Protein AF-H2ZVK7-F1 (afdb_monomer_lite)

pLDDT: mean 78.85, std 17.33, range [21.2, 96.94]

Organism: Latimeria chalumnae (NCBI:txid7897)

Secondary structure (DSSP, 8-state):
--HHHHHHHHHHHHHHHHSEEEE-SSSEEEEPP-EEE--TT-SSEEEEES---S---EEEEEEEE-TT--HHHHHHHHHHHHTT--TT-SEEEESS-GGG-S--STT---EEEEE---TT-SSSSEEEEEEEPPTTGGGS-HHHHHHHHHHHHHHHHHHHTT-S---EEEEEEETT-----HHHHHHHHHHHTTT----GGGEEEEEE-GGGG-SS--------

Foldseek 3Di:
DPPLQVQLVVVVVVQQVQWDFDADDQQTETEGDWDWDPPPPALATETEHDDPPDDFAEAEEEEAEEDPFPVQVVVQVVVCLQSVPDPNDSYGYRPDDPVRPFDPPPRHQKYKYWYQDDGNTPDRGIYIYIYGDYLVVLPDDVVVNVVSLVSSLVSLVVVCPVPPDHQAYEYTDEPVDPDPDPSVVVSVCVSCVVPDPDDPNRYHYHYHNPVVVDPDDDDDPPDD

Sequence (224 aa):
LTPIKRDARVLATRLIEQSSLLEKGEPSVYKLSTTEDNDKNRCCQRFIFGNNEEKHLNKVIVIFGATGSDTITVLNSMINYVLGVEWEDNYRFKLVTEEKSCSQDTNKSLTVYEINYQAGLKILYNLTIICIPEIGEFSTKVCAVGELKLKVQRDFLHTLQSIEKIDAFCIVVSAFYDHFTKTQGDFIHSIISKVEKPTADNMVLLVTSADALNKKRMHLICRT

Structure (mmCIF, N/CA/C/O backbone):
data_AF-H2ZVK7-F1
#
_entry.id   AF-H2ZVK7-F1
#
loop_
_atom_site.group_PDB
_atom_site.id
_atom_site.type_symbol
_atom_site.label_atom_id
_atom_site.label_alt_id
_atom_site.label_comp_id
_atom_site.label_asym_id
_atom_site.label_entity_id
_atom_site.label_seq_id
_atom_site.pdbx_PDB_ins_code
_atom_site.Cartn_x
_atom_site.Cartn_y
_atom_site.Cartn_z
_atom_site.occupancy
_atom_site.B_iso_or_equiv
_atom_site.auth_seq_id
_atom_site.auth_comp_id
_atom_site.auth_asym_id
_atom_site.auth_atom_id
_atom_site.pdbx_PDB_model_num
ATOM 1 N N . LEU A 1 1 ? -27.964 -4.402 9.478 1.00 56.50 1 LEU A N 1
ATOM 2 C CA . LEU A 1 1 ? -26.573 -4.353 8.968 1.00 56.50 1 LEU A CA 1
ATOM 3 C C . LEU A 1 1 ? -26.053 -5.777 8.924 1.00 56.50 1 LEU A C 1
ATOM 5 O O . LEU A 1 1 ? -26.286 -6.501 9.884 1.00 56.50 1 LEU A O 1
ATOM 9 N N . THR A 1 2 ? -25.424 -6.195 7.826 1.00 70.12 2 THR A N 1
ATOM 10 C CA . THR A 1 2 ? -24.746 -7.499 7.785 1.00 70.12 2 THR A CA 1
ATOM 11 C C . THR A 1 2 ? -23.610 -7.518 8.821 1.00 70.12 2 THR A C 1
ATOM 13 O O . THR A 1 2 ? -23.069 -6.447 9.116 1.00 70.12 2 THR A O 1
ATOM 16 N N . PRO A 1 3 ? -23.234 -8.685 9.378 1.00 67.62 3 PRO A N 1
ATOM 17 C CA . PRO A 1 3 ? -22.139 -8.785 10.350 1.00 67.62 3 PRO A CA 1
ATOM 18 C C . PRO A 1 3 ? -20.847 -8.115 9.857 1.00 67.62 3 PRO A C 1
ATOM 20 O O . PRO A 1 3 ? -20.291 -7.270 10.545 1.00 67.62 3 PRO A O 1
ATOM 23 N N . ILE A 1 4 ? -20.488 -8.342 8.589 1.00 68.94 4 ILE A N 1
ATOM 24 C CA . ILE A 1 4 ? -19.310 -7.745 7.938 1.00 68.94 4 ILE A CA 1
ATOM 25 C C . ILE A 1 4 ? -19.356 -6.206 7.948 1.00 68.94 4 ILE A C 1
ATOM 27 O O . ILE A 1 4 ? -18.374 -5.554 8.292 1.00 68.94 4 ILE A O 1
ATOM 31 N N . LYS A 1 5 ? -20.510 -5.598 7.626 1.00 70.88 5 LYS A N 1
ATOM 32 C CA . LYS A 1 5 ? -20.660 -4.130 7.666 1.00 70.88 5 LYS A CA 1
ATOM 33 C C . LYS A 1 5 ? -20.622 -3.571 9.089 1.00 70.88 5 LYS A C 1
ATOM 35 O O . LYS A 1 5 ? -20.281 -2.406 9.276 1.00 70.88 5 LYS A O 1
ATOM 40 N N . ARG A 1 6 ? -21.013 -4.362 10.093 1.00 79.62 6 ARG A N 1
ATOM 41 C CA . ARG A 1 6 ? -20.920 -3.959 11.500 1.00 79.62 6 ARG A CA 1
ATOM 42 C C . ARG A 1 6 ? -19.460 -3.913 11.943 1.00 79.62 6 ARG A C 1
ATOM 44 O O . ARG A 1 6 ? -19.056 -2.913 12.527 1.00 79.62 6 ARG A O 1
ATOM 51 N N . ASP A 1 7 ? -18.689 -4.941 11.614 1.00 84.12 7 ASP A N 1
ATOM 52 C CA . ASP A 1 7 ? -17.286 -5.047 12.021 1.00 84.12 7 ASP A CA 1
ATOM 53 C C . ASP A 1 7 ? -16.419 -3.976 11.347 1.00 84.12 7 ASP A C 1
ATOM 55 O O . ASP A 1 7 ? -15.606 -3.341 12.017 1.00 84.12 7 ASP A O 1
ATOM 59 N N . ALA A 1 8 ? -16.665 -3.679 10.065 1.00 84.69 8 ALA A N 1
ATOM 60 C CA . ALA A 1 8 ? -15.993 -2.587 9.354 1.00 84.69 8 ALA A CA 1
ATOM 61 C C . ALA A 1 8 ? -16.231 -1.217 10.013 1.00 84.69 8 ALA A C 1
ATOM 63 O O . ALA A 1 8 ? -15.302 -0.430 10.176 1.00 84.69 8 ALA A O 1
ATOM 64 N N . ARG A 1 9 ? -17.459 -0.944 10.478 1.00 87.50 9 ARG A N 1
ATOM 65 C CA . ARG A 1 9 ? -17.776 0.306 11.190 1.00 87.50 9 ARG A CA 1
ATOM 66 C C . ARG A 1 9 ? -17.092 0.400 12.549 1.00 87.50 9 ARG A C 1
ATOM 68 O O . ARG A 1 9 ? -16.582 1.460 12.890 1.00 87.50 9 ARG A O 1
ATOM 75 N N . VAL A 1 10 ? -17.069 -0.695 13.311 1.00 92.50 10 VAL A N 1
ATOM 76 C CA . VAL A 1 10 ? -16.363 -0.746 14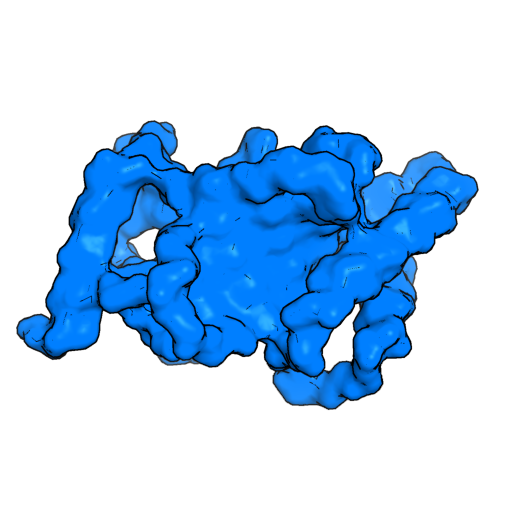.603 1.00 92.50 10 VAL A CA 1
ATOM 77 C C . VAL A 1 10 ? -14.870 -0.490 14.401 1.00 92.50 10 VAL A C 1
ATOM 79 O O . VAL A 1 10 ? -14.277 0.305 15.131 1.00 92.50 10 VAL A O 1
ATOM 82 N N . LEU A 1 11 ? -14.276 -1.111 13.378 1.00 93.44 11 LEU A N 1
ATOM 83 C CA . LEU A 1 11 ? -12.888 -0.872 13.007 1.00 93.44 11 LEU A CA 1
ATOM 84 C C . LEU A 1 11 ? -12.656 0.596 12.629 1.00 93.44 11 LEU A C 1
ATOM 86 O O . LEU A 1 11 ? -11.735 1.213 13.158 1.00 93.44 11 LEU A O 1
ATOM 90 N N . ALA A 1 12 ? -13.496 1.170 11.767 1.00 94.00 12 ALA A N 1
ATOM 91 C CA . ALA A 1 12 ? -13.367 2.558 11.335 1.00 94.00 12 ALA A CA 1
ATOM 92 C C . ALA A 1 12 ? -13.408 3.545 12.513 1.00 94.00 12 ALA A C 1
ATOM 94 O O . ALA A 1 12 ? -12.548 4.419 12.592 1.00 94.00 12 ALA A O 1
ATOM 95 N N . THR A 1 13 ? -14.3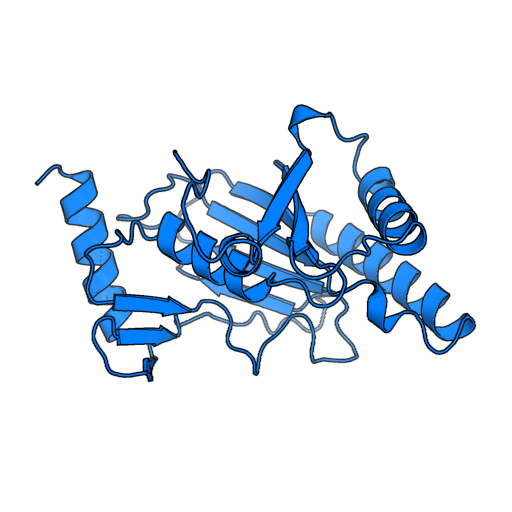38 3.379 13.463 1.00 95.31 13 THR A N 1
ATOM 96 C CA . THR A 1 13 ? -14.406 4.223 14.670 1.00 95.31 13 THR A CA 1
ATOM 97 C C . THR A 1 13 ? -13.112 4.153 15.477 1.00 95.31 13 THR A C 1
ATOM 99 O O . THR A 1 13 ? -12.537 5.191 15.797 1.00 95.31 13 THR A O 1
ATOM 102 N N . ARG A 1 14 ? -12.598 2.943 15.731 1.00 95.44 14 ARG A N 1
ATOM 103 C CA . ARG A 1 14 ? -11.324 2.756 16.437 1.00 95.44 14 ARG A CA 1
ATOM 104 C C . ARG A 1 14 ? -10.159 3.423 15.703 1.00 95.44 14 ARG A C 1
ATOM 106 O O . ARG A 1 14 ? -9.316 4.059 16.327 1.00 95.44 14 ARG A O 1
ATOM 113 N N . LEU A 1 15 ? -10.098 3.276 14.381 1.00 96.12 15 LEU A N 1
ATOM 114 C CA . LEU A 1 15 ? -9.027 3.863 13.579 1.00 96.12 15 LEU A CA 1
ATOM 115 C C . LEU A 1 15 ? -9.090 5.388 13.568 1.00 96.12 15 LEU A C 1
ATOM 117 O O . LEU A 1 15 ? -8.039 6.016 13.617 1.00 96.12 15 LEU A O 1
ATOM 121 N N . ILE A 1 16 ? -10.283 5.986 13.542 1.00 96.44 16 ILE A N 1
ATOM 122 C CA . ILE A 1 16 ? -10.460 7.441 13.654 1.00 96.44 16 ILE A CA 1
ATOM 123 C C . ILE A 1 16 ? -9.870 7.955 14.971 1.00 96.44 16 ILE A C 1
ATOM 125 O O . ILE A 1 16 ? -9.130 8.934 14.954 1.00 96.44 16 ILE A O 1
ATOM 129 N N . GLU A 1 17 ? -10.141 7.280 16.090 1.00 95.50 17 GLU A N 1
ATOM 130 C CA . GLU A 1 17 ? -9.617 7.655 17.414 1.00 95.50 17 GLU A CA 1
ATOM 131 C C . GLU A 1 17 ? -8.088 7.533 17.511 1.00 95.50 17 GLU A C 1
ATOM 133 O O . GLU A 1 17 ? -7.443 8.312 18.210 1.00 95.50 17 GLU A O 1
ATOM 138 N N . GLN A 1 18 ? -7.501 6.567 16.802 1.00 94.56 18 GLN A N 1
ATOM 139 C CA . GLN A 1 18 ? -6.057 6.301 16.798 1.00 94.56 18 GLN A CA 1
ATOM 140 C C . GLN A 1 18 ? -5.280 7.108 15.747 1.00 94.56 18 GLN A C 1
ATOM 142 O O . GLN A 1 18 ? -4.048 7.111 15.755 1.00 94.56 18 GLN A O 1
ATOM 147 N N . SER A 1 19 ? -5.982 7.753 14.817 1.00 95.44 19 SER A N 1
ATOM 148 C CA . SER A 1 19 ? -5.396 8.476 13.690 1.00 95.44 19 SER A CA 1
ATOM 149 C C . SER A 1 19 ? -5.294 9.968 13.976 1.00 95.44 19 SER A C 1
ATOM 151 O O . SER A 1 19 ? -6.116 10.548 14.682 1.00 95.44 19 SER A O 1
ATOM 153 N N . SER A 1 20 ? -4.321 10.639 13.360 1.00 95.06 20 SER A N 1
ATOM 154 C CA . SER A 1 20 ? -4.261 12.102 13.410 1.00 95.06 20 SER A CA 1
ATOM 155 C C . SER A 1 20 ? -5.152 12.706 12.324 1.00 95.06 20 SER A C 1
ATOM 157 O O . SER A 1 20 ? -5.006 12.365 11.147 1.00 95.06 20 SER A O 1
ATOM 159 N N . LEU A 1 21 ? -6.037 13.629 12.697 1.00 96.19 21 LEU A N 1
ATOM 160 C CA . LEU A 1 21 ? -6.838 14.404 11.749 1.00 96.19 21 LEU A CA 1
ATOM 161 C C . LEU A 1 21 ? -5.925 15.309 10.908 1.00 96.19 21 LEU A C 1
ATOM 163 O O . LEU A 1 21 ? -5.172 16.108 11.459 1.00 96.19 21 LEU A O 1
ATOM 167 N N . LEU A 1 22 ? -6.003 15.181 9.585 1.00 92.75 22 LEU A N 1
ATOM 168 C CA . LEU A 1 22 ? -5.279 16.025 8.633 1.00 92.75 22 LEU A CA 1
ATOM 169 C C . LEU A 1 22 ? -6.145 17.190 8.163 1.00 92.75 22 LEU A C 1
ATOM 171 O O . LEU A 1 22 ? -5.713 18.337 8.175 1.00 92.75 22 LEU A O 1
ATOM 175 N N . GLU A 1 23 ? -7.377 16.888 7.756 1.00 93.69 23 GLU A N 1
ATOM 176 C CA . GLU A 1 23 ? -8.304 17.860 7.181 1.00 93.69 23 GLU A CA 1
ATOM 177 C C . GLU A 1 23 ? -9.695 17.616 7.763 1.00 93.69 23 GLU A C 1
ATOM 179 O O . GLU A 1 23 ? -10.208 16.496 7.737 1.00 93.69 23 GLU A O 1
ATOM 184 N N . LYS A 1 24 ? -10.315 18.664 8.307 1.00 95.50 24 LYS A N 1
ATOM 185 C CA . LYS A 1 24 ? -11.684 18.597 8.825 1.00 95.50 24 LYS A CA 1
ATOM 186 C C . LYS A 1 24 ? -12.667 18.986 7.723 1.00 95.50 24 LYS A C 1
ATOM 188 O O . LYS A 1 24 ? -12.523 20.056 7.138 1.00 95.50 24 LYS A O 1
ATOM 193 N N . GLY A 1 25 ? -13.686 18.163 7.490 1.00 93.75 25 GLY A N 1
ATOM 194 C CA . GLY A 1 25 ? -14.697 18.414 6.461 1.00 93.75 25 GLY A CA 1
ATOM 195 C C . GLY A 1 25 ? -15.730 17.297 6.327 1.00 93.75 25 GLY A C 1
ATOM 196 O O . GLY A 1 25 ? -15.836 16.426 7.194 1.00 93.75 25 GLY A O 1
ATOM 197 N N . GLU A 1 26 ? -16.469 17.326 5.219 1.00 91.81 26 GLU A N 1
ATOM 198 C CA . GLU A 1 26 ? -17.417 16.288 4.800 1.00 91.81 26 GLU A CA 1
ATOM 199 C C . GLU A 1 26 ? -16.982 15.741 3.424 1.00 91.81 26 GLU A C 1
ATOM 201 O O . GLU A 1 26 ? -17.427 16.252 2.395 1.00 91.81 26 GLU A O 1
ATOM 206 N N . PRO A 1 27 ? -16.078 14.742 3.366 1.00 94.62 27 PRO A N 1
ATOM 207 C CA . PRO A 1 27 ? -15.559 13.934 4.475 1.00 94.62 27 PRO A CA 1
ATOM 208 C C . PRO A 1 27 ? -14.329 14.529 5.188 1.00 94.62 27 PRO A C 1
ATOM 210 O O . PRO A 1 27 ? -13.572 15.310 4.617 1.00 94.62 27 PRO A O 1
ATOM 213 N N . SER A 1 28 ? -14.098 14.108 6.435 1.00 96.38 28 SER A N 1
ATOM 214 C CA . SER A 1 28 ? -12.866 14.404 7.184 1.00 96.38 28 SER A CA 1
ATOM 215 C C . SER A 1 28 ? -11.755 13.414 6.823 1.00 96.38 28 SER A C 1
ATOM 217 O O . SER A 1 28 ? -12.020 12.236 6.595 1.00 96.38 28 SER A O 1
ATOM 219 N N . VAL A 1 29 ? -10.503 13.865 6.779 1.00 96.38 29 VAL A N 1
ATOM 220 C CA . VAL A 1 29 ? -9.358 13.056 6.336 1.00 96.38 29 VAL A CA 1
ATOM 221 C C . VAL A 1 29 ? -8.418 12.776 7.502 1.00 96.38 29 VAL A C 1
ATOM 223 O O . VAL A 1 29 ? -7.929 13.697 8.154 1.00 96.38 29 VAL A O 1
ATOM 226 N N . TYR A 1 30 ? -8.118 11.501 7.729 1.00 96.25 30 TYR A N 1
ATOM 227 C CA . TYR A 1 30 ? -7.313 11.011 8.845 1.00 96.25 30 TYR A CA 1
ATOM 228 C C . TYR A 1 30 ? -6.054 10.306 8.342 1.00 96.25 30 TYR A C 1
ATOM 230 O O . TYR A 1 30 ? -6.115 9.489 7.426 1.00 96.25 30 TYR A O 1
ATOM 238 N N . LYS A 1 31 ? -4.904 10.583 8.953 1.00 95.00 31 LYS A N 1
ATOM 239 C CA . LYS A 1 31 ? -3.662 9.843 8.708 1.00 95.00 31 LYS A CA 1
ATOM 240 C C . LYS A 1 31 ? -3.623 8.607 9.592 1.00 95.00 31 LYS A C 1
ATOM 242 O O . LYS A 1 31 ? -3.616 8.741 10.816 1.00 95.00 31 LYS A O 1
ATOM 247 N N . LEU A 1 32 ? -3.543 7.435 8.973 1.00 95.19 32 LEU A N 1
ATOM 248 C CA . LEU A 1 32 ? -3.426 6.181 9.708 1.00 95.19 32 LEU A CA 1
ATOM 249 C C . LEU A 1 32 ? -2.116 6.137 10.491 1.00 95.19 32 LEU A C 1
ATOM 251 O O . LEU A 1 32 ? -1.059 6.534 9.996 1.00 95.19 32 LEU A O 1
ATOM 255 N N . SER A 1 33 ? -2.199 5.615 11.711 1.00 92.88 33 SER A N 1
ATOM 256 C CA . SER A 1 33 ? -1.017 5.305 12.504 1.00 92.88 33 SER A CA 1
ATOM 257 C C . SER A 1 33 ? -0.346 4.047 11.952 1.00 92.88 33 SER A C 1
ATOM 259 O O . SER A 1 33 ? -0.981 3.000 11.816 1.00 92.88 33 SER A O 1
ATOM 261 N N . THR A 1 34 ? 0.936 4.160 11.619 1.00 92.56 34 THR A N 1
ATOM 262 C CA . THR A 1 34 ? 1.771 3.056 11.131 1.00 92.56 34 THR A CA 1
ATOM 263 C C . THR A 1 34 ? 3.063 3.006 11.926 1.00 92.56 34 THR A C 1
ATOM 265 O O . THR A 1 34 ? 3.660 4.054 12.192 1.00 92.56 34 THR A O 1
ATOM 268 N N . THR A 1 35 ? 3.549 1.808 12.224 1.00 91.94 35 THR A N 1
ATOM 269 C CA . THR A 1 35 ? 4.872 1.606 12.819 1.00 91.94 35 THR A CA 1
ATOM 270 C C . THR A 1 35 ? 5.919 1.534 11.715 1.00 91.94 35 THR A C 1
ATOM 272 O O . THR A 1 35 ? 5.770 0.768 10.768 1.00 91.94 35 THR A O 1
ATOM 275 N N . GLU A 1 36 ? 6.976 2.332 11.821 1.00 88.69 36 GLU A N 1
ATOM 276 C CA . GLU A 1 36 ? 8.124 2.228 10.920 1.00 88.69 36 GLU A CA 1
ATOM 277 C C . GLU A 1 36 ? 9.102 1.170 11.442 1.00 88.69 36 GLU A C 1
ATOM 279 O O . GLU A 1 36 ? 9.493 1.198 12.612 1.00 88.69 36 GLU A O 1
ATOM 284 N N . ASP A 1 37 ? 9.489 0.232 10.578 1.00 84.88 37 ASP A N 1
ATOM 285 C CA . ASP A 1 37 ? 10.558 -0.718 10.872 1.00 84.88 37 ASP A CA 1
ATOM 286 C C . ASP A 1 37 ? 11.911 -0.009 10.731 1.00 84.88 37 ASP A C 1
ATOM 288 O O . ASP A 1 37 ? 12.362 0.339 9.634 1.00 84.88 37 ASP A O 1
ATOM 292 N N . ASN A 1 38 ? 12.543 0.220 11.880 1.00 78.69 38 ASN A N 1
ATOM 293 C CA . ASN A 1 38 ? 13.815 0.923 12.001 1.00 78.69 38 ASN A CA 1
ATOM 294 C C . ASN A 1 38 ? 15.033 -0.015 11.947 1.00 78.69 38 ASN A C 1
ATOM 296 O O . ASN A 1 38 ? 16.140 0.407 12.298 1.00 78.69 38 ASN A O 1
ATOM 300 N N . ASP A 1 39 ? 14.866 -1.275 11.530 1.00 81.56 39 ASP A N 1
ATOM 301 C CA . ASP A 1 39 ? 15.987 -2.189 11.319 1.00 81.56 39 ASP A CA 1
ATOM 302 C C . ASP A 1 39 ? 16.948 -1.638 10.250 1.00 81.56 39 ASP A C 1
ATOM 304 O O . ASP A 1 39 ? 16.649 -1.559 9.055 1.00 81.56 39 ASP A O 1
ATOM 308 N N . LYS A 1 40 ? 18.146 -1.253 10.704 1.00 73.50 40 LYS A N 1
ATOM 309 C CA . LYS A 1 40 ? 19.201 -0.657 9.873 1.00 73.50 40 LYS A CA 1
ATOM 310 C C . LYS A 1 40 ? 19.778 -1.628 8.842 1.00 73.50 40 LYS A C 1
ATOM 312 O O . LYS A 1 40 ? 20.424 -1.174 7.903 1.00 73.50 40 LYS A O 1
ATOM 317 N N . ASN A 1 41 ? 19.556 -2.933 9.000 1.00 76.19 41 ASN A N 1
ATOM 318 C CA . ASN A 1 41 ? 19.995 -3.937 8.033 1.00 76.19 41 ASN A CA 1
ATOM 319 C C . ASN A 1 41 ? 19.031 -4.064 6.844 1.00 76.19 41 ASN A C 1
ATOM 321 O O . ASN A 1 41 ? 19.334 -4.761 5.875 1.00 76.19 41 ASN A O 1
ATOM 325 N N . ARG A 1 42 ? 17.864 -3.409 6.892 1.00 77.56 42 ARG A N 1
ATOM 326 C CA . ARG A 1 42 ? 16.896 -3.436 5.796 1.00 77.56 42 ARG A CA 1
ATOM 327 C C . ARG A 1 42 ? 17.306 -2.482 4.681 1.00 77.56 42 ARG A C 1
ATOM 329 O O . ARG A 1 42 ? 17.614 -1.315 4.896 1.00 77.56 42 ARG A O 1
ATOM 336 N N . CYS A 1 43 ? 17.207 -2.987 3.458 1.00 79.38 43 CYS A N 1
ATOM 337 C CA . CYS A 1 43 ? 17.447 -2.252 2.218 1.00 79.38 43 CYS A CA 1
ATOM 338 C C . CYS A 1 43 ? 16.271 -1.351 1.791 1.00 79.38 43 CYS A C 1
ATOM 340 O O . CYS A 1 43 ? 16.354 -0.645 0.790 1.00 79.38 43 CYS A O 1
ATOM 342 N N . CYS A 1 44 ? 15.159 -1.381 2.529 1.00 83.12 44 CYS A N 1
ATOM 343 C CA . CYS A 1 44 ? 13.935 -0.656 2.209 1.00 83.12 44 CYS A CA 1
ATOM 344 C C . CYS A 1 44 ? 13.348 0.056 3.426 1.00 83.12 44 CYS A C 1
ATOM 346 O O . CYS A 1 44 ? 13.685 -0.233 4.577 1.00 83.12 44 CYS A O 1
ATOM 348 N N . GLN A 1 45 ? 12.473 1.026 3.169 1.00 85.75 45 GLN A N 1
ATOM 349 C CA . GLN A 1 45 ? 11.663 1.634 4.219 1.00 85.75 45 GLN A CA 1
ATOM 350 C C . GLN A 1 45 ? 10.399 0.806 4.378 1.00 85.75 45 GLN A C 1
ATOM 352 O O . GLN A 1 45 ? 9.770 0.485 3.375 1.00 85.75 45 GLN A O 1
ATOM 357 N N . ARG A 1 46 ? 10.027 0.446 5.604 1.00 88.38 46 ARG A N 1
ATOM 358 C CA . ARG A 1 46 ? 8.878 -0.426 5.836 1.00 88.38 46 ARG A CA 1
ATOM 359 C C . ARG A 1 46 ? 7.938 0.184 6.862 1.00 88.38 46 ARG A C 1
ATOM 361 O O . ARG A 1 46 ? 8.366 0.577 7.942 1.00 88.38 46 ARG A O 1
ATOM 368 N N . PHE A 1 47 ? 6.665 0.249 6.501 1.00 91.25 47 PHE A N 1
ATOM 369 C CA . PHE A 1 47 ? 5.586 0.757 7.336 1.00 91.25 47 PHE A CA 1
ATOM 370 C C . PHE A 1 47 ? 4.573 -0.350 7.580 1.00 91.25 47 PHE A C 1
ATOM 372 O O . PHE A 1 47 ? 4.087 -0.969 6.637 1.00 91.25 47 PHE A O 1
ATOM 379 N N . ILE A 1 48 ? 4.248 -0.581 8.844 1.00 93.69 48 ILE A N 1
ATOM 380 C CA . ILE A 1 48 ? 3.378 -1.663 9.286 1.00 93.69 48 ILE A CA 1
ATOM 381 C C . ILE A 1 48 ? 2.094 -1.051 9.844 1.00 93.69 48 ILE A C 1
ATOM 383 O O . ILE A 1 48 ? 2.133 -0.170 10.705 1.00 93.69 48 ILE A O 1
ATOM 387 N N . PHE A 1 49 ? 0.956 -1.512 9.340 1.00 94.62 49 PHE A N 1
ATOM 388 C CA . PHE A 1 49 ? -0.380 -1.158 9.792 1.00 94.62 49 PHE A CA 1
ATOM 389 C C . PHE A 1 49 ? -1.058 -2.377 10.424 1.00 94.62 49 PHE A C 1
ATOM 391 O O . PHE A 1 49 ? -1.205 -3.420 9.784 1.00 94.62 49 PHE A O 1
ATOM 398 N N . GLY A 1 50 ? -1.508 -2.223 11.671 1.00 90.69 50 GLY A N 1
ATOM 399 C CA . GLY A 1 50 ? -2.070 -3.315 12.468 1.00 90.69 50 GLY A CA 1
ATOM 400 C C . GLY A 1 50 ? -1.004 -4.240 13.063 1.00 90.69 50 GLY A C 1
ATOM 401 O O . GLY A 1 50 ? 0.183 -4.145 12.747 1.00 90.69 50 GLY A O 1
ATOM 402 N N . ASN A 1 51 ? -1.437 -5.158 13.923 1.00 85.19 51 ASN A N 1
ATOM 403 C CA . ASN A 1 51 ? -0.543 -6.063 14.641 1.00 85.19 51 ASN A CA 1
ATOM 404 C C . ASN A 1 51 ? -0.441 -7.414 13.928 1.00 85.19 51 ASN A C 1
ATOM 406 O O . ASN A 1 51 ? -1.434 -7.945 13.438 1.00 85.19 51 ASN A O 1
ATOM 410 N N . ASN A 1 52 ? 0.757 -7.992 13.913 1.00 73.94 52 ASN A N 1
ATOM 411 C CA . ASN A 1 52 ? 0.998 -9.326 13.369 1.00 73.94 52 ASN A CA 1
ATOM 412 C C . ASN A 1 52 ? 0.820 -10.385 14.472 1.00 73.94 52 ASN A C 1
ATOM 414 O O . ASN A 1 52 ? 1.794 -10.955 14.959 1.00 73.94 52 ASN A O 1
ATOM 418 N N . GLU A 1 53 ? -0.416 -10.564 14.941 1.00 67.25 53 GLU A N 1
ATOM 419 C CA . GLU A 1 53 ? -0.735 -11.479 16.053 1.00 67.25 53 GLU A CA 1
ATOM 420 C C . GLU A 1 53 ? -1.055 -12.903 15.573 1.00 67.25 53 GLU A C 1
ATOM 422 O O . GLU A 1 53 ? -0.806 -13.871 16.292 1.00 67.25 53 GLU A O 1
ATOM 427 N N . GLU A 1 54 ? -1.531 -13.052 14.335 1.00 69.19 54 GLU A N 1
ATOM 428 C CA . GLU A 1 54 ? -1.965 -14.327 13.767 1.00 69.19 54 GLU A CA 1
ATOM 429 C C . GLU A 1 54 ? -1.333 -14.594 12.394 1.00 69.19 54 GLU A C 1
ATOM 431 O O . GLU A 1 54 ? -1.105 -13.693 11.582 1.00 69.19 54 GLU A O 1
ATOM 436 N N . LYS A 1 55 ? -1.070 -15.875 12.105 1.00 75.88 55 LYS A N 1
ATOM 437 C CA . LYS A 1 55 ? -0.572 -16.311 10.795 1.00 75.88 55 LYS A CA 1
ATOM 438 C C . LYS A 1 55 ? -1.712 -16.307 9.777 1.00 75.88 55 LYS A C 1
ATOM 440 O O . LYS A 1 55 ? -2.363 -17.328 9.567 1.00 75.88 55 LYS A O 1
ATOM 445 N N . HIS A 1 56 ? -1.923 -15.174 9.120 1.00 86.06 56 HIS A N 1
ATOM 446 C CA . HIS A 1 56 ? -2.791 -15.085 7.948 1.00 86.06 56 HIS A CA 1
ATOM 447 C C . HIS A 1 56 ? -2.014 -15.334 6.656 1.00 86.06 56 HIS A C 1
ATOM 449 O O . HIS A 1 56 ? -0.800 -15.131 6.585 1.00 86.06 56 HIS A O 1
ATOM 455 N N . LEU A 1 57 ? -2.735 -15.754 5.612 1.00 92.00 57 LEU A N 1
ATOM 456 C CA . LEU A 1 57 ? -2.200 -15.728 4.253 1.00 92.00 57 LEU A CA 1
ATOM 457 C C . LEU A 1 57 ? -1.721 -14.308 3.941 1.00 92.00 57 LEU A C 1
ATOM 459 O O . LEU A 1 57 ? -2.388 -13.344 4.314 1.00 92.00 57 LEU A O 1
ATOM 463 N N . ASN A 1 58 ? -0.588 -14.186 3.255 1.00 92.88 58 ASN A N 1
ATOM 464 C CA . ASN A 1 58 ? -0.066 -12.900 2.817 1.00 92.88 58 ASN A CA 1
ATOM 465 C C . ASN A 1 58 ? -0.170 -12.789 1.299 1.00 92.88 58 ASN A C 1
ATOM 467 O O . ASN A 1 58 ? 0.249 -13.696 0.581 1.00 92.88 58 ASN A O 1
ATOM 471 N N . LYS A 1 59 ? -0.734 -11.679 0.830 1.00 94.50 59 LYS A N 1
ATOM 472 C CA . LYS A 1 59 ? -0.785 -11.311 -0.579 1.00 94.50 59 LYS A CA 1
ATOM 473 C C . LYS A 1 59 ? 0.227 -10.217 -0.845 1.00 94.50 59 LYS A C 1
ATOM 475 O O . LYS A 1 59 ? 0.267 -9.234 -0.113 1.00 94.50 59 LYS A O 1
ATOM 480 N N . VAL A 1 60 ? 1.031 -10.375 -1.890 1.00 94.38 60 VAL A N 1
ATOM 481 C CA . VAL A 1 60 ? 2.087 -9.415 -2.221 1.00 94.38 60 VAL A CA 1
ATOM 482 C C . VAL A 1 60 ? 1.800 -8.769 -3.562 1.00 94.38 60 VAL A C 1
ATOM 484 O O . VAL A 1 60 ? 1.707 -9.447 -4.582 1.00 94.38 60 VAL A O 1
ATOM 487 N N . ILE A 1 61 ? 1.709 -7.445 -3.570 1.00 94.75 61 ILE A N 1
ATOM 488 C CA . ILE A 1 61 ? 1.608 -6.658 -4.795 1.00 94.75 61 ILE A CA 1
ATOM 489 C C . ILE A 1 61 ? 2.827 -5.750 -4.931 1.00 94.75 61 ILE A C 1
ATOM 491 O O . ILE A 1 61 ? 3.328 -5.204 -3.948 1.00 94.75 61 ILE A O 1
ATOM 495 N N . VAL A 1 62 ? 3.306 -5.577 -6.156 1.00 92.56 62 VAL A N 1
ATOM 496 C CA . VAL A 1 62 ? 4.399 -4.658 -6.485 1.00 92.56 62 VAL A CA 1
ATOM 497 C C . VAL A 1 62 ? 3.828 -3.521 -7.312 1.00 92.56 62 VAL A C 1
ATOM 499 O O . VAL A 1 62 ? 3.179 -3.776 -8.319 1.00 92.56 62 VAL A O 1
ATOM 502 N N . ILE A 1 63 ? 4.060 -2.277 -6.908 1.00 90.56 63 ILE A N 1
ATOM 503 C CA . ILE A 1 63 ? 3.562 -1.085 -7.590 1.00 90.56 63 ILE A CA 1
ATOM 504 C C . ILE A 1 63 ? 4.733 -0.311 -8.191 1.00 90.56 63 ILE A C 1
ATOM 506 O O . ILE A 1 63 ? 5.674 0.058 -7.487 1.00 90.56 63 ILE A O 1
ATOM 510 N N . PHE A 1 64 ? 4.640 -0.033 -9.489 1.00 85.50 64 PHE A N 1
ATOM 511 C CA . PHE A 1 64 ? 5.546 0.839 -10.226 1.00 85.50 64 PHE A CA 1
ATOM 512 C C . PHE A 1 64 ? 4.860 2.177 -10.504 1.00 85.50 64 PHE A C 1
ATOM 514 O O . PHE A 1 64 ? 3.843 2.219 -11.202 1.00 85.50 64 PHE A O 1
ATOM 521 N N . GLY A 1 65 ? 5.428 3.266 -9.985 1.00 74.12 65 GLY A N 1
ATOM 522 C CA . GLY A 1 65 ? 4.983 4.623 -10.304 1.00 74.12 65 GLY A CA 1
ATOM 523 C C . GLY A 1 65 ? 5.678 5.174 -11.550 1.00 74.12 65 GLY A C 1
ATOM 524 O O . GLY A 1 65 ? 6.907 5.148 -11.650 1.00 74.12 65 GLY A O 1
ATOM 525 N N . ALA A 1 66 ? 4.913 5.689 -12.510 1.00 61.84 66 ALA A N 1
ATOM 526 C CA . ALA A 1 66 ? 5.455 6.474 -13.618 1.00 61.84 66 ALA A CA 1
ATOM 527 C C . ALA A 1 66 ? 5.579 7.966 -13.253 1.00 61.84 66 ALA A C 1
ATOM 529 O O . ALA A 1 66 ? 4.878 8.450 -12.375 1.00 61.84 66 ALA A O 1
ATOM 530 N N . THR A 1 67 ? 6.445 8.690 -13.961 1.00 56.12 67 THR A N 1
ATOM 531 C CA . THR A 1 67 ? 6.197 10.051 -14.488 1.00 56.12 67 THR A CA 1
ATOM 532 C C . THR A 1 67 ? 5.072 10.920 -13.913 1.00 56.12 67 THR A C 1
ATOM 534 O O . THR A 1 67 ? 4.109 11.064 -14.660 1.00 56.12 67 THR A O 1
ATOM 537 N N . GLY A 1 68 ? 5.092 11.484 -12.699 1.00 56.69 68 GLY A N 1
ATOM 538 C CA . GLY A 1 68 ? 3.951 12.295 -12.227 1.00 56.69 68 GLY A CA 1
ATOM 539 C C . GLY A 1 68 ? 2.660 11.481 -12.044 1.00 56.69 68 GLY A C 1
ATOM 540 O O . GLY A 1 68 ? 1.552 11.979 -12.243 1.00 56.69 68 GLY A O 1
ATOM 541 N N . SER A 1 69 ? 2.805 10.194 -11.723 1.00 60.19 69 SER A N 1
ATOM 542 C CA . SER A 1 69 ? 1.694 9.285 -11.452 1.00 60.19 69 SER A CA 1
ATOM 543 C C . SER A 1 69 ? 1.082 9.547 -10.083 1.00 60.19 69 SER A C 1
ATOM 545 O O . SER A 1 69 ? 1.775 9.787 -9.093 1.00 60.19 69 SER A O 1
ATOM 547 N N . ASP A 1 70 ? -0.232 9.362 -9.993 1.00 78.25 70 ASP A N 1
ATOM 548 C CA . ASP A 1 70 ? -0.975 9.483 -8.741 1.00 78.25 70 ASP A CA 1
ATOM 549 C C . ASP A 1 70 ? -0.798 8.225 -7.859 1.00 78.25 70 ASP A C 1
ATOM 551 O O . ASP A 1 70 ? -1.752 7.723 -7.267 1.00 78.25 70 ASP A O 1
ATOM 555 N N . THR A 1 71 ? 0.419 7.668 -7.769 1.00 80.88 71 THR A N 1
ATOM 556 C CA . THR A 1 71 ? 0.712 6.423 -7.028 1.00 80.88 71 THR A CA 1
ATOM 557 C C . THR A 1 71 ? 0.327 6.542 -5.552 1.00 80.88 71 THR A C 1
ATOM 559 O O . THR A 1 71 ? -0.251 5.620 -4.982 1.00 80.88 71 THR A O 1
ATOM 562 N N . ILE A 1 72 ? 0.567 7.701 -4.933 1.00 83.25 72 ILE A N 1
ATOM 563 C CA . ILE A 1 72 ? 0.131 7.981 -3.555 1.00 83.25 72 ILE A CA 1
ATOM 564 C C . ILE A 1 72 ? -1.397 7.950 -3.453 1.00 83.25 72 ILE A C 1
ATOM 566 O O . ILE A 1 72 ? -1.946 7.378 -2.512 1.00 83.25 72 ILE A O 1
ATOM 570 N N . THR A 1 73 ? -2.095 8.521 -4.435 1.00 86.06 73 THR A N 1
ATOM 571 C CA . THR A 1 73 ? -3.560 8.478 -4.516 1.00 86.06 73 THR A CA 1
ATOM 572 C C . THR A 1 73 ? -4.055 7.046 -4.669 1.00 86.06 73 THR A C 1
ATOM 574 O O . THR A 1 73 ? -5.014 6.671 -3.998 1.00 86.06 73 THR A O 1
ATOM 577 N N . VAL A 1 74 ? -3.386 6.216 -5.475 1.00 88.62 74 VAL A N 1
ATOM 578 C CA . VAL A 1 74 ? -3.691 4.782 -5.605 1.00 88.62 74 VAL A CA 1
ATOM 579 C C . VAL A 1 74 ? -3.511 4.062 -4.271 1.00 88.62 74 VAL A C 1
ATOM 581 O O . VAL A 1 74 ? -4.431 3.369 -3.845 1.00 88.62 74 VAL A O 1
ATOM 584 N N . LEU A 1 75 ? -2.394 4.266 -3.568 1.00 90.44 75 LEU A N 1
ATOM 585 C CA . LEU A 1 75 ? -2.151 3.670 -2.247 1.00 90.44 75 LEU A CA 1
ATOM 586 C C . LEU A 1 75 ? -3.223 4.078 -1.231 1.00 90.44 75 LEU A C 1
ATOM 588 O O . LEU A 1 75 ? -3.787 3.232 -0.535 1.00 90.44 75 LEU A O 1
ATOM 592 N N . ASN A 1 76 ? -3.554 5.370 -1.181 1.00 91.81 76 ASN A N 1
ATOM 593 C CA . ASN A 1 76 ? -4.602 5.886 -0.307 1.00 91.81 76 ASN A CA 1
ATOM 594 C C . ASN A 1 76 ? -5.995 5.366 -0.711 1.00 91.81 76 ASN A C 1
ATOM 596 O O . ASN A 1 76 ? -6.823 5.074 0.147 1.00 91.81 76 ASN A O 1
ATOM 600 N N . SER A 1 77 ? -6.263 5.162 -1.997 1.00 91.69 77 SER A N 1
ATOM 601 C CA . SER A 1 77 ? -7.522 4.559 -2.455 1.00 91.69 77 SER A CA 1
ATOM 602 C C . SER A 1 77 ? -7.604 3.081 -2.066 1.00 91.69 77 SER A C 1
ATOM 604 O O . SER A 1 77 ? -8.628 2.633 -1.549 1.00 91.69 77 SER A O 1
ATOM 606 N N . MET A 1 78 ? -6.510 2.333 -2.247 1.00 93.88 78 MET A N 1
ATOM 607 C CA . MET A 1 78 ? -6.408 0.924 -1.868 1.00 93.88 78 MET A CA 1
ATOM 608 C C . MET A 1 78 ? -6.660 0.728 -0.376 1.00 93.88 78 MET A C 1
ATOM 610 O O . MET A 1 78 ? -7.435 -0.154 -0.012 1.00 93.88 78 MET A O 1
ATOM 614 N N . ILE A 1 79 ? -6.072 1.557 0.495 1.00 94.69 79 ILE A N 1
ATOM 615 C CA . ILE A 1 79 ? -6.294 1.398 1.937 1.00 94.69 79 ILE A CA 1
ATOM 616 C C . ILE A 1 79 ? -7.749 1.679 2.327 1.00 94.69 79 ILE A C 1
ATOM 618 O O . ILE A 1 79 ? -8.303 0.940 3.132 1.00 94.69 79 ILE A O 1
ATOM 622 N N . ASN A 1 80 ? -8.416 2.671 1.724 1.00 95.38 80 ASN A N 1
ATOM 623 C CA . ASN A 1 80 ? -9.839 2.919 1.991 1.00 95.38 80 ASN A CA 1
ATOM 624 C C . ASN A 1 80 ? -10.704 1.732 1.541 1.00 95.38 80 ASN A C 1
ATOM 626 O O . ASN A 1 80 ? -11.599 1.320 2.276 1.00 95.38 80 ASN A O 1
ATOM 630 N N . TYR A 1 81 ? -10.392 1.119 0.394 1.00 94.38 81 TYR A N 1
ATOM 631 C CA . TYR A 1 81 ? -11.055 -0.114 -0.040 1.00 94.38 81 TYR A CA 1
ATOM 632 C C . TYR A 1 81 ? -10.836 -1.266 0.952 1.00 94.38 81 TYR A C 1
ATOM 634 O O . TYR A 1 81 ? -11.788 -1.952 1.326 1.00 94.38 81 TYR A O 1
ATOM 642 N N . VAL A 1 82 ? -9.593 -1.471 1.398 1.00 94.94 82 VAL A N 1
ATOM 643 C CA . VAL A 1 82 ? -9.216 -2.513 2.367 1.00 94.94 82 VAL A CA 1
ATOM 644 C C . VAL A 1 82 ? -9.928 -2.321 3.707 1.00 94.94 82 VAL A C 1
ATOM 646 O O . VAL A 1 82 ? -10.379 -3.298 4.302 1.00 94.94 82 VAL A O 1
ATOM 649 N N . LEU A 1 83 ? -10.088 -1.073 4.147 1.00 94.44 83 LEU A N 1
ATOM 650 C CA . LEU A 1 83 ? -10.821 -0.696 5.357 1.00 94.44 83 LEU A CA 1
ATOM 651 C C . LEU A 1 83 ? -12.349 -0.722 5.184 1.00 94.44 83 LEU A C 1
ATOM 653 O O . LEU A 1 83 ? -13.070 -0.500 6.151 1.00 94.44 83 LEU A O 1
ATOM 657 N N . GLY A 1 84 ? -12.850 -0.997 3.977 1.00 92.81 84 GLY A N 1
ATOM 658 C CA . GLY A 1 84 ? -14.283 -1.059 3.701 1.00 92.81 84 GLY A CA 1
ATOM 659 C C . GLY A 1 84 ? -14.989 0.298 3.728 1.00 92.81 84 GLY A C 1
ATOM 660 O O . GLY A 1 84 ? -16.196 0.326 3.948 1.00 92.81 84 GLY A O 1
ATOM 661 N N . VAL A 1 85 ? -14.259 1.396 3.508 1.00 93.38 85 VAL A N 1
ATOM 662 C CA . VAL A 1 85 ? -14.824 2.751 3.434 1.00 93.38 85 VAL A CA 1
ATOM 663 C C . VAL A 1 85 ? -15.677 2.878 2.175 1.00 93.38 85 VAL A C 1
ATOM 665 O O . VAL A 1 85 ? -15.203 2.624 1.064 1.00 93.38 85 VAL A O 1
ATOM 668 N N . GLU A 1 86 ? -16.933 3.274 2.348 1.00 91.88 86 GLU A N 1
ATOM 669 C CA . GLU A 1 86 ? -17.883 3.516 1.263 1.00 91.88 86 GLU A CA 1
ATOM 670 C C . GLU A 1 86 ? -17.894 5.009 0.883 1.00 91.88 86 GLU A C 1
ATOM 672 O O . GLU A 1 86 ? -17.395 5.875 1.605 1.00 91.88 86 GLU A O 1
ATOM 677 N N . TRP A 1 87 ? -18.437 5.337 -0.291 1.00 88.81 87 TRP A N 1
ATOM 678 C CA . TRP A 1 87 ? -18.455 6.719 -0.778 1.00 88.81 87 TRP A CA 1
ATOM 679 C C . TRP A 1 87 ? -19.242 7.649 0.159 1.00 88.81 87 TRP A C 1
ATOM 681 O O . TRP A 1 87 ? -18.849 8.795 0.381 1.00 88.81 87 TRP A O 1
ATOM 691 N N . GLU A 1 88 ? -20.319 7.126 0.738 1.00 92.00 88 GLU A N 1
ATOM 692 C CA . GLU A 1 88 ? -21.252 7.811 1.630 1.00 92.00 88 GLU A CA 1
ATOM 693 C C . GLU A 1 88 ? -20.688 8.046 3.036 1.00 92.00 88 GLU A C 1
ATOM 695 O O . GLU A 1 88 ? -21.258 8.827 3.799 1.00 92.00 88 GLU A O 1
ATOM 700 N N . ASP A 1 89 ? -19.587 7.383 3.396 1.00 92.00 89 ASP A N 1
ATOM 701 C CA . ASP A 1 89 ? -18.946 7.605 4.685 1.00 92.00 89 ASP A CA 1
ATOM 702 C C . ASP A 1 89 ? -18.382 9.030 4.758 1.00 92.00 89 ASP A C 1
ATOM 704 O O . ASP A 1 89 ? -17.817 9.558 3.799 1.00 92.00 89 ASP A O 1
ATOM 708 N N . ASN A 1 90 ? -18.486 9.664 5.923 1.00 95.12 90 ASN A N 1
ATOM 709 C CA . ASN A 1 90 ? -18.035 11.041 6.145 1.00 95.12 90 ASN A CA 1
ATOM 710 C C . ASN A 1 90 ? -16.559 11.138 6.577 1.00 95.12 90 ASN A C 1
ATOM 712 O O . ASN A 1 90 ? -16.134 12.155 7.130 1.00 95.12 90 ASN A O 1
ATOM 716 N N . TYR A 1 91 ? -15.769 10.096 6.323 1.00 95.56 91 TYR A N 1
ATOM 717 C CA . TYR A 1 91 ? -14.350 10.028 6.658 1.00 95.56 91 TYR A CA 1
ATOM 718 C C . TYR A 1 91 ? -13.540 9.362 5.539 1.00 95.56 91 TYR A C 1
ATOM 720 O O . TYR A 1 91 ? -14.047 8.535 4.784 1.00 95.56 91 TYR A O 1
ATOM 728 N N . ARG A 1 92 ? -12.262 9.723 5.425 1.00 96.94 92 ARG A N 1
ATOM 729 C CA . ARG A 1 92 ? -11.276 9.100 4.535 1.00 96.94 92 ARG A CA 1
ATOM 730 C C . ARG A 1 92 ? -9.976 8.880 5.287 1.00 96.94 92 ARG A C 1
ATOM 732 O O . ARG A 1 92 ? -9.598 9.691 6.131 1.00 96.94 92 ARG A O 1
ATOM 739 N N . PHE A 1 93 ? -9.262 7.823 4.933 1.00 95.81 93 PHE A N 1
ATOM 740 C CA . PHE A 1 93 ? -7.946 7.535 5.492 1.00 95.81 93 PHE A CA 1
ATOM 741 C C . PHE A 1 93 ? -6.827 7.808 4.480 1.00 95.81 93 PHE A C 1
ATOM 743 O O . PHE A 1 93 ? -6.969 7.522 3.293 1.00 95.81 93 PHE A O 1
ATOM 750 N N . LYS A 1 94 ? -5.693 8.333 4.946 1.00 94.12 94 LYS A N 1
ATOM 751 C CA . LYS A 1 94 ? -4.428 8.395 4.205 1.00 94.12 94 LYS A CA 1
ATOM 752 C C . LYS A 1 94 ? -3.425 7.468 4.896 1.00 94.12 94 LYS A C 1
ATOM 754 O O . LYS A 1 94 ? -3.113 7.659 6.071 1.00 94.12 94 LYS A O 1
ATOM 759 N N . LEU A 1 95 ? -2.929 6.473 4.163 1.00 90.75 95 LEU A N 1
ATOM 760 C CA . LEU A 1 95 ? -1.791 5.640 4.568 1.00 90.75 95 LEU A CA 1
ATOM 761 C C . LEU A 1 95 ? -0.475 6.389 4.330 1.00 90.75 95 LEU A C 1
ATOM 763 O O . LEU A 1 95 ? 0.457 6.295 5.123 1.00 90.75 95 LEU A O 1
ATOM 767 N N . VAL A 1 96 ? -0.421 7.161 3.243 1.00 85.38 96 VAL A N 1
ATOM 768 C CA . VAL A 1 96 ? 0.755 7.920 2.816 1.00 85.38 96 VAL A CA 1
ATOM 769 C C . VAL A 1 96 ? 0.385 9.396 2.705 1.00 85.38 96 VAL A C 1
ATOM 771 O O . VAL A 1 96 ? -0.615 9.754 2.077 1.00 85.38 96 VAL A O 1
ATOM 774 N N . THR A 1 97 ? 1.191 10.256 3.323 1.00 79.88 97 THR A N 1
ATOM 775 C CA . THR A 1 97 ? 1.112 11.719 3.184 1.00 79.88 97 THR A CA 1
ATOM 776 C C . THR A 1 97 ? 2.159 12.210 2.189 1.00 79.88 97 THR A C 1
ATOM 778 O O . THR A 1 97 ? 3.161 11.532 1.986 1.00 79.88 97 THR A O 1
ATOM 781 N N . GLU A 1 98 ? 1.967 13.390 1.599 1.00 67.06 98 GLU A N 1
ATOM 782 C CA . GLU A 1 98 ? 2.901 13.978 0.617 1.00 67.06 98 GLU A CA 1
ATOM 783 C C . GLU A 1 98 ? 4.328 14.127 1.178 1.00 67.06 98 GLU A C 1
ATOM 785 O O . GLU A 1 98 ? 5.300 13.831 0.494 1.00 67.06 98 GLU A O 1
ATOM 790 N N . GLU A 1 99 ? 4.460 14.428 2.473 1.00 59.19 99 GLU A N 1
ATOM 791 C CA . GLU A 1 99 ? 5.740 14.457 3.206 1.00 59.19 99 GLU A CA 1
ATOM 792 C C . GLU A 1 99 ? 6.444 13.092 3.330 1.00 59.19 99 GLU A C 1
ATOM 794 O O . GLU A 1 99 ? 7.591 13.023 3.750 1.00 59.19 99 GLU A O 1
ATOM 799 N N . LYS A 1 100 ? 5.752 11.987 3.040 1.00 54.84 100 LYS A N 1
ATOM 800 C CA . LYS A 1 100 ? 6.270 10.611 3.125 1.00 54.84 100 LYS A CA 1
ATOM 801 C C . LYS A 1 100 ? 6.104 9.865 1.798 1.00 54.84 100 LYS A C 1
ATOM 803 O O . LYS A 1 100 ? 5.997 8.638 1.789 1.00 54.84 100 LYS A O 1
ATOM 808 N N . SER A 1 101 ? 6.037 10.601 0.687 1.00 55.28 101 SER A N 1
ATOM 809 C CA . SER A 1 101 ? 6.050 10.033 -0.663 1.00 55.28 101 SER A CA 1
ATOM 810 C C . SER A 1 101 ? 7.237 9.078 -0.839 1.00 55.28 101 SER A C 1
ATOM 812 O O . SER A 1 101 ? 8.290 9.312 -0.247 1.00 55.28 101 SER A O 1
ATOM 814 N N . CYS A 1 102 ? 7.054 8.010 -1.629 1.00 52.62 102 CYS A N 1
ATOM 815 C CA . CYS A 1 102 ? 8.038 6.941 -1.867 1.00 52.62 102 CYS A CA 1
ATOM 816 C C . CYS A 1 102 ? 9.494 7.450 -1.856 1.00 52.62 102 CYS A C 1
ATOM 818 O O . CYS A 1 102 ? 9.839 8.337 -2.630 1.00 52.62 102 CYS A O 1
ATOM 820 N N . SER A 1 103 ? 10.291 6.887 -0.938 1.00 51.53 103 SER A N 1
ATOM 821 C CA . SER A 1 103 ? 11.704 7.186 -0.645 1.00 51.53 103 SER A CA 1
ATOM 822 C C . SER A 1 103 ? 12.147 8.656 -0.782 1.00 51.53 103 SER A C 1
ATOM 824 O O . SER A 1 103 ? 12.801 9.026 -1.751 1.00 51.53 103 SER A O 1
ATOM 826 N N . GLN A 1 104 ? 11.897 9.471 0.249 1.00 46.53 104 GLN A N 1
ATOM 827 C CA . GLN A 1 104 ? 12.621 10.741 0.455 1.00 46.53 104 GLN A CA 1
ATOM 828 C C . GLN A 1 104 ? 14.018 10.544 1.079 1.00 46.53 104 GLN A C 1
ATOM 830 O O . GLN A 1 104 ? 14.824 11.471 1.127 1.00 46.53 104 GLN A O 1
ATOM 835 N N . ASP A 1 105 ? 14.312 9.335 1.568 1.00 48.47 105 ASP A N 1
ATOM 836 C CA . ASP A 1 105 ? 15.639 8.959 2.052 1.00 48.47 105 ASP A CA 1
ATOM 837 C C . ASP A 1 105 ? 16.499 8.502 0.868 1.00 48.47 105 ASP A C 1
ATOM 839 O O . ASP A 1 105 ? 16.272 7.436 0.293 1.00 48.47 105 ASP A O 1
ATOM 843 N N . THR A 1 106 ? 17.518 9.292 0.524 1.00 50.91 106 THR A N 1
ATOM 844 C CA . THR A 1 106 ? 18.464 9.018 -0.573 1.00 50.91 106 THR A CA 1
ATOM 845 C C . THR A 1 106 ? 19.167 7.659 -0.436 1.00 50.91 106 THR A C 1
ATOM 847 O O . THR A 1 106 ? 19.674 7.101 -1.420 1.00 50.91 106 THR A O 1
ATOM 850 N N . ASN A 1 107 ? 19.165 7.064 0.763 1.00 55.34 107 ASN A N 1
ATOM 851 C CA . ASN A 1 107 ? 19.752 5.755 1.013 1.00 55.34 107 ASN A CA 1
ATOM 852 C C . ASN A 1 107 ? 18.813 4.565 0.791 1.00 55.34 107 ASN A C 1
ATOM 854 O O . ASN A 1 107 ? 19.338 3.474 0.566 1.00 55.34 107 ASN A O 1
ATOM 858 N N . LYS A 1 108 ? 17.488 4.728 0.760 1.00 63.72 108 LYS A N 1
ATOM 859 C CA . LYS A 1 108 ? 16.540 3.614 0.575 1.00 63.72 108 LYS A CA 1
ATOM 860 C C . LYS A 1 108 ? 15.843 3.742 -0.770 1.00 63.72 108 LYS A C 1
ATOM 862 O O . LYS A 1 108 ? 15.290 4.783 -1.078 1.00 63.72 108 LYS A O 1
ATOM 867 N N . SER A 1 109 ? 15.884 2.691 -1.585 1.00 74.81 109 SER A N 1
ATOM 868 C CA . SER A 1 109 ? 15.436 2.774 -2.982 1.00 74.81 109 SER A CA 1
ATOM 869 C C . SER A 1 109 ? 14.009 2.272 -3.228 1.00 74.81 109 SER A C 1
ATOM 871 O O . SER A 1 109 ? 13.525 2.344 -4.353 1.00 74.81 109 SER A O 1
ATOM 873 N N . LEU A 1 110 ? 13.337 1.753 -2.194 1.00 83.25 110 LEU A N 1
ATOM 874 C CA . LEU A 1 110 ? 11.955 1.280 -2.255 1.00 83.25 110 LEU A CA 1
ATOM 875 C C . LEU A 1 110 ? 11.271 1.341 -0.884 1.00 83.25 110 LEU A C 1
ATOM 877 O O . LEU A 1 110 ? 11.930 1.312 0.165 1.00 83.25 110 LEU A O 1
ATOM 881 N N . THR A 1 111 ? 9.940 1.389 -0.905 1.00 87.06 111 THR A N 1
ATOM 882 C CA . THR A 1 111 ? 9.094 1.445 0.293 1.00 87.06 111 THR A CA 1
ATOM 883 C C . THR A 1 111 ? 8.153 0.243 0.326 1.00 87.06 111 THR A C 1
ATOM 885 O O . THR A 1 111 ? 7.576 -0.126 -0.689 1.00 87.06 111 THR A O 1
ATOM 888 N N . VAL A 1 112 ? 7.985 -0.375 1.489 1.00 91.25 112 VAL A N 1
ATOM 889 C CA . VAL A 1 112 ? 7.105 -1.521 1.720 1.00 91.25 112 VAL A CA 1
ATOM 890 C C . VAL A 1 112 ? 6.027 -1.123 2.719 1.00 91.25 112 VAL A C 1
ATOM 892 O O . VAL A 1 112 ? 6.335 -0.624 3.798 1.00 91.25 112 VAL A O 1
ATOM 895 N N . TYR A 1 113 ? 4.769 -1.376 2.385 1.00 93.12 113 TYR A N 1
ATOM 896 C CA . TYR A 1 113 ? 3.648 -1.246 3.309 1.00 93.12 113 TYR A CA 1
ATOM 897 C C . TYR A 1 113 ? 3.120 -2.634 3.647 1.00 93.12 113 TYR A C 1
ATOM 899 O O . TYR A 1 113 ? 2.762 -3.394 2.751 1.00 93.12 113 TYR A O 1
ATOM 907 N N . GLU A 1 114 ? 3.070 -2.967 4.928 1.00 94.25 114 GLU A N 1
ATOM 908 C CA . GLU A 1 114 ? 2.489 -4.208 5.430 1.00 94.25 114 GLU A CA 1
ATOM 909 C C . GLU A 1 114 ? 1.184 -3.886 6.138 1.00 94.25 114 GLU A C 1
ATOM 911 O O . GLU A 1 114 ? 1.157 -3.164 7.130 1.00 94.25 114 GLU A O 1
ATOM 916 N N . ILE A 1 115 ? 0.089 -4.405 5.606 1.00 95.62 115 ILE A N 1
ATOM 917 C CA . ILE A 1 115 ? -1.250 -4.246 6.152 1.00 95.62 115 ILE A CA 1
ATOM 918 C C . ILE A 1 115 ? -1.625 -5.600 6.738 1.00 95.62 115 ILE A C 1
ATOM 920 O O . ILE A 1 115 ? -1.973 -6.530 6.007 1.00 95.62 115 ILE A O 1
ATOM 924 N N . ASN A 1 116 ? -1.528 -5.712 8.058 1.00 94.94 116 ASN A N 1
ATOM 925 C CA . ASN A 1 116 ? -1.892 -6.927 8.766 1.00 94.94 116 ASN A CA 1
ATOM 926 C C . ASN A 1 116 ? -3.411 -7.027 8.877 1.00 94.94 116 ASN A C 1
ATOM 928 O O . ASN A 1 116 ? -4.104 -6.043 9.169 1.00 94.94 116 ASN A O 1
ATOM 932 N N . TYR A 1 117 ? -3.920 -8.230 8.638 1.00 93.44 117 TYR A N 1
ATOM 933 C CA . TYR A 1 117 ? -5.325 -8.525 8.786 1.00 93.44 117 TYR A CA 1
ATOM 934 C C . TYR A 1 117 ? -5.776 -8.260 10.221 1.00 93.44 117 TYR A C 1
ATOM 936 O O . TYR A 1 117 ? -5.092 -8.571 11.191 1.00 93.44 117 TYR A O 1
ATOM 944 N N . GLN A 1 118 ? -6.963 -7.681 10.334 1.00 91.19 118 GLN A N 1
ATOM 945 C CA . GLN A 1 118 ? -7.664 -7.476 11.588 1.00 91.19 118 GLN A CA 1
ATOM 946 C C . GLN A 1 118 ? -9.165 -7.546 11.314 1.00 91.19 118 GLN A C 1
ATOM 948 O O . GLN A 1 118 ? -9.622 -7.219 10.214 1.00 91.19 118 GLN A O 1
ATOM 953 N N . ALA A 1 119 ? -9.942 -7.965 12.312 1.00 90.12 119 ALA A N 1
ATOM 954 C CA . ALA A 1 119 ? -11.393 -8.019 12.180 1.00 90.12 119 ALA A CA 1
ATOM 955 C C . ALA A 1 119 ? -11.957 -6.655 11.734 1.00 90.12 119 ALA A C 1
ATOM 957 O O . ALA A 1 119 ? -11.589 -5.611 12.278 1.00 90.12 119 ALA A O 1
ATOM 958 N N . GLY A 1 120 ? -12.838 -6.683 10.732 1.00 90.62 120 GLY A N 1
ATOM 959 C CA . GLY A 1 120 ? -13.432 -5.492 10.119 1.00 90.62 120 GLY A CA 1
ATOM 960 C C . GLY A 1 120 ? -12.793 -5.056 8.797 1.00 90.62 120 GLY A C 1
ATOM 961 O O . GLY A 1 120 ? -13.395 -4.244 8.098 1.00 90.62 120 GLY A O 1
ATOM 962 N N . LEU A 1 121 ? -11.636 -5.604 8.400 1.00 93.31 121 LEU A N 1
ATOM 963 C CA . LEU A 1 121 ? -11.136 -5.404 7.036 1.00 93.31 121 LEU A CA 1
ATOM 964 C C . LEU A 1 121 ? -12.049 -6.074 6.002 1.00 93.31 121 LEU A C 1
ATOM 966 O O . LEU A 1 121 ? -12.625 -7.135 6.239 1.00 93.31 121 LEU A O 1
ATOM 970 N N . LYS A 1 122 ? -12.125 -5.473 4.811 1.00 93.12 122 LYS A N 1
ATOM 971 C CA . LYS A 1 122 ? -12.826 -6.042 3.651 1.00 93.12 122 LYS A CA 1
ATOM 972 C C . LYS A 1 122 ? -12.101 -7.267 3.079 1.00 93.12 122 LYS A C 1
ATOM 974 O O . LYS A 1 122 ? -12.739 -8.141 2.497 1.00 93.12 122 LYS A O 1
ATOM 979 N N . ILE A 1 123 ? -10.777 -7.320 3.224 1.00 92.94 123 ILE A N 1
ATOM 980 C CA . ILE A 1 123 ? -9.933 -8.456 2.824 1.00 92.94 123 ILE A CA 1
ATOM 981 C C . ILE A 1 123 ? -9.713 -9.406 4.006 1.00 92.94 123 ILE A C 1
ATOM 983 O O . ILE A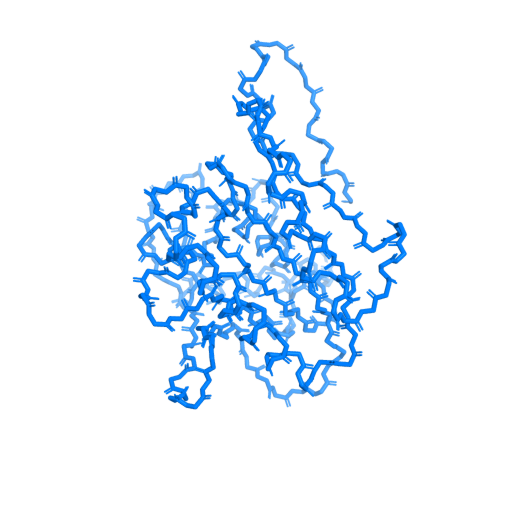 1 123 ? -9.705 -8.964 5.149 1.00 92.94 123 ILE A O 1
ATOM 987 N N . LEU A 1 124 ? -9.496 -10.695 3.729 1.00 92.81 124 LEU A N 1
ATOM 988 C CA . LEU A 1 124 ? -9.312 -11.756 4.738 1.00 92.81 124 LEU A CA 1
ATOM 989 C C . LEU A 1 124 ? -7.864 -12.282 4.795 1.00 92.81 124 LEU A C 1
ATOM 991 O O . LEU A 1 124 ? -7.625 -13.462 5.044 1.00 92.81 124 LEU A O 1
ATOM 995 N N . TYR A 1 125 ? -6.898 -11.428 4.469 1.00 93.44 125 TYR A N 1
ATOM 996 C CA . TYR A 1 125 ? -5.479 -11.763 4.371 1.00 93.44 125 TYR A CA 1
ATOM 997 C C . TYR A 1 125 ? -4.616 -10.539 4.691 1.00 93.44 125 TYR A C 1
ATOM 999 O O . TYR A 1 125 ? -5.091 -9.404 4.607 1.00 93.44 125 TYR A O 1
ATOM 1007 N N . ASN A 1 126 ? -3.347 -10.774 5.018 1.00 94.81 126 ASN A N 1
ATOM 1008 C CA . ASN A 1 126 ? -2.333 -9.726 5.089 1.00 94.81 126 ASN A CA 1
ATOM 1009 C C . ASN A 1 126 ? -2.010 -9.244 3.671 1.00 94.81 126 ASN A C 1
ATOM 1011 O O . ASN A 1 126 ? -1.985 -10.043 2.733 1.00 94.81 126 ASN A O 1
ATOM 1015 N N . LEU A 1 127 ? -1.760 -7.950 3.506 1.00 95.62 127 LEU A N 1
ATOM 1016 C CA . LEU A 1 127 ? -1.383 -7.361 2.226 1.00 95.62 127 LEU A CA 1
ATOM 1017 C C . LEU A 1 127 ? -0.033 -6.656 2.360 1.00 95.62 127 LEU A C 1
ATOM 1019 O O . LEU A 1 127 ? 0.094 -5.675 3.090 1.00 95.62 127 LEU A O 1
ATOM 1023 N N . THR A 1 128 ? 0.963 -7.126 1.618 1.00 95.00 128 THR A N 1
ATOM 1024 C CA . THR A 1 128 ? 2.244 -6.442 1.433 1.00 95.00 128 THR A CA 1
ATOM 1025 C C . THR A 1 128 ? 2.234 -5.696 0.105 1.00 95.00 128 THR A C 1
ATOM 1027 O O . THR A 1 128 ? 2.031 -6.290 -0.953 1.00 95.00 128 THR A O 1
ATOM 1030 N N . ILE A 1 129 ? 2.496 -4.395 0.148 1.00 94.50 129 ILE A N 1
ATOM 1031 C CA . ILE A 1 129 ? 2.613 -3.531 -1.026 1.00 94.50 129 ILE A CA 1
ATOM 1032 C C . ILE A 1 129 ? 4.063 -3.074 -1.134 1.00 94.50 129 ILE A C 1
ATOM 1034 O O . ILE A 1 129 ? 4.546 -2.337 -0.276 1.00 94.50 129 ILE A O 1
ATOM 1038 N N . ILE A 1 130 ? 4.759 -3.502 -2.181 1.00 91.94 130 ILE A N 1
ATOM 1039 C CA . ILE A 1 130 ? 6.120 -3.059 -2.485 1.00 91.94 130 ILE A CA 1
ATOM 1040 C C . ILE A 1 130 ? 6.032 -1.931 -3.506 1.00 91.94 130 ILE A C 1
ATOM 1042 O O . ILE A 1 130 ? 5.700 -2.161 -4.665 1.00 91.94 130 ILE A O 1
ATOM 1046 N N . CYS A 1 131 ? 6.347 -0.716 -3.087 1.00 88.38 131 CYS A N 1
ATOM 1047 C CA . CYS A 1 131 ? 6.345 0.463 -3.934 1.00 88.38 131 CYS A CA 1
ATOM 1048 C C . CYS A 1 131 ? 7.757 0.751 -4.429 1.00 88.38 131 CYS A C 1
ATOM 1050 O O . CYS A 1 131 ? 8.672 1.007 -3.639 1.00 88.38 131 CYS A O 1
ATOM 1052 N N . ILE A 1 132 ? 7.914 0.737 -5.748 1.00 83.75 132 ILE A N 1
ATOM 1053 C CA . ILE A 1 132 ? 9.146 1.137 -6.415 1.00 83.75 132 ILE A CA 1
ATOM 1054 C C . ILE A 1 132 ? 8.954 2.585 -6.898 1.00 83.75 132 ILE A C 1
ATOM 1056 O O . ILE A 1 132 ? 8.010 2.841 -7.656 1.00 83.75 132 ILE A O 1
ATOM 1060 N N . PRO A 1 133 ? 9.797 3.530 -6.435 1.00 69.06 133 PRO A N 1
ATOM 1061 C CA . PRO A 1 133 ? 9.682 4.947 -6.750 1.00 69.06 133 PRO A CA 1
ATOM 1062 C C . PRO A 1 133 ? 9.862 5.230 -8.243 1.00 69.06 133 PRO A C 1
ATOM 1064 O O . PRO A 1 133 ? 10.234 4.374 -9.050 1.00 69.06 133 PRO A O 1
ATOM 1067 N N . GLU A 1 134 ? 9.554 6.472 -8.594 1.00 66.81 134 GLU A N 1
ATOM 1068 C CA . GLU A 1 134 ? 9.330 6.901 -9.959 1.00 66.81 134 GLU A CA 1
ATOM 1069 C C . GLU A 1 134 ? 10.561 6.782 -10.868 1.00 66.81 134 GLU A C 1
ATOM 1071 O O . GLU A 1 134 ? 11.651 7.270 -10.582 1.00 66.81 134 GLU A O 1
ATOM 1076 N N . ILE A 1 135 ? 10.361 6.189 -12.044 1.00 55.47 135 ILE A N 1
ATOM 1077 C CA . ILE A 1 135 ? 11.438 5.880 -12.992 1.00 55.47 135 ILE A CA 1
ATOM 1078 C C . ILE A 1 135 ? 11.933 7.131 -13.775 1.00 55.47 135 ILE A C 1
ATOM 1080 O O . ILE A 1 135 ? 12.920 7.058 -14.507 1.00 55.47 135 ILE A O 1
ATOM 1084 N N . GLY A 1 136 ? 11.297 8.302 -13.628 1.00 51.16 136 GLY A N 1
ATOM 1085 C CA . GLY A 1 136 ? 11.686 9.551 -14.317 1.00 51.16 136 GLY A CA 1
ATOM 1086 C C . GLY A 1 136 ? 12.824 10.346 -13.683 1.00 51.16 136 GLY A C 1
ATOM 1087 O O . GLY A 1 136 ? 13.524 11.080 -14.387 1.00 51.16 136 GLY A O 1
ATOM 1088 N N . GLU A 1 137 ? 13.074 10.163 -12.385 1.00 48.94 137 GLU A N 1
ATOM 1089 C CA . GLU A 1 137 ? 14.177 10.831 -11.675 1.00 48.94 137 GLU A CA 1
ATOM 1090 C C . GLU A 1 137 ? 15.557 10.324 -12.147 1.00 48.94 137 GLU A C 1
ATOM 1092 O O . GLU A 1 137 ? 16.590 10.974 -12.001 1.00 48.94 137 GLU A O 1
ATOM 1097 N N . PHE A 1 138 ? 15.559 9.199 -12.861 1.00 49.38 138 PHE A N 1
ATOM 1098 C CA . PHE A 1 138 ? 16.710 8.594 -13.517 1.00 49.38 138 PHE A CA 1
ATOM 1099 C C . PHE A 1 138 ? 17.124 9.309 -14.824 1.00 49.38 138 PHE A C 1
ATOM 1101 O O . PHE A 1 138 ? 17.742 8.686 -15.683 1.00 49.38 138 PHE A O 1
ATOM 1108 N N . SER A 1 139 ? 16.758 10.569 -15.068 1.00 45.41 139 SER A N 1
ATOM 1109 C CA . SER A 1 139 ? 16.957 11.195 -16.391 1.00 45.41 139 SER A CA 1
ATOM 1110 C C . SER A 1 139 ? 18.047 12.268 -16.469 1.00 45.41 139 SER A C 1
ATOM 1112 O O . SER A 1 139 ? 18.381 12.692 -17.572 1.00 4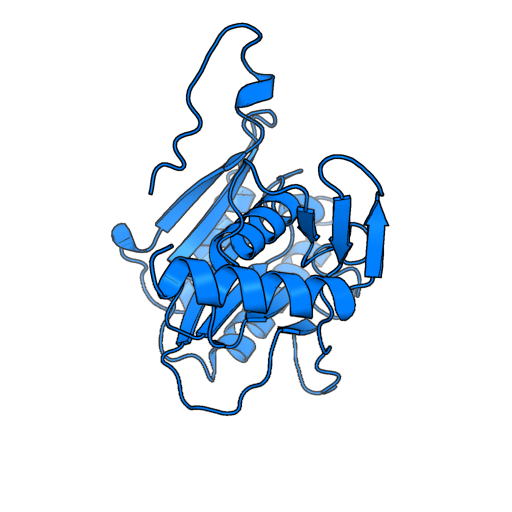5.41 139 SER A O 1
ATOM 1114 N N . THR A 1 140 ? 18.682 12.677 -15.365 1.00 48.94 140 THR A N 1
ATOM 1115 C CA . THR A 1 140 ? 19.588 13.845 -15.415 1.00 48.94 140 THR A CA 1
ATOM 1116 C C . THR A 1 140 ? 21.087 13.528 -15.505 1.00 48.94 140 THR A C 1
ATOM 1118 O O . THR A 1 140 ? 21.833 14.382 -15.982 1.00 48.94 140 THR A O 1
ATOM 1121 N N . LYS A 1 141 ? 21.571 12.321 -15.143 1.00 46.19 141 LYS A N 1
ATOM 1122 C CA . LYS A 1 141 ? 22.997 11.924 -15.301 1.00 46.19 141 LYS A CA 1
ATOM 1123 C C . LYS A 1 141 ? 23.192 10.416 -15.534 1.00 46.19 141 LYS A C 1
ATOM 1125 O O . LYS A 1 141 ? 23.120 9.636 -14.593 1.00 46.19 141 LYS A O 1
ATOM 1130 N N . VAL A 1 142 ? 23.534 10.014 -16.762 1.00 50.16 142 VAL A N 1
ATOM 1131 C CA . VAL A 1 142 ? 23.631 8.610 -17.241 1.00 50.16 142 VAL A CA 1
ATOM 1132 C C . VAL A 1 142 ? 24.379 7.642 -16.300 1.00 50.16 142 VAL A C 1
ATOM 1134 O O . VAL A 1 142 ? 23.939 6.506 -16.136 1.00 50.16 142 VAL A O 1
ATOM 1137 N N . CYS A 1 143 ? 25.463 8.065 -15.636 1.00 48.91 143 CYS A N 1
ATOM 1138 C CA . CYS A 1 143 ? 26.213 7.189 -14.720 1.00 48.91 143 CYS A CA 1
ATOM 1139 C C . CYS A 1 143 ? 25.475 6.909 -13.396 1.00 48.91 143 CYS A C 1
ATOM 1141 O O . CYS A 1 143 ? 25.443 5.766 -12.948 1.00 48.91 143 CYS A O 1
ATOM 1143 N N . ALA A 1 144 ? 24.811 7.914 -12.811 1.00 57.12 144 ALA A N 1
ATOM 1144 C CA . ALA A 1 144 ? 24.047 7.758 -11.565 1.00 57.12 144 ALA A CA 1
ATOM 1145 C C . ALA A 1 144 ? 22.794 6.880 -11.757 1.00 57.12 144 ALA A C 1
ATOM 1147 O O . ALA A 1 144 ? 22.307 6.230 -10.834 1.00 57.12 144 ALA A O 1
ATOM 1148 N N . VAL A 1 145 ? 22.298 6.815 -12.993 1.00 61.34 145 VAL A N 1
ATOM 1149 C CA . VAL A 1 145 ? 21.114 6.045 -13.387 1.00 61.34 145 VAL A CA 1
ATOM 1150 C C . VAL A 1 145 ? 21.371 4.547 -13.342 1.00 61.34 145 VAL A C 1
ATOM 1152 O O . VAL A 1 145 ? 20.518 3.793 -12.877 1.00 61.34 145 VAL A O 1
ATOM 1155 N N . GLY A 1 146 ? 22.540 4.104 -13.812 1.00 65.56 146 GLY A N 1
ATOM 1156 C CA . GLY A 1 146 ? 22.926 2.694 -13.754 1.00 65.56 146 GLY A CA 1
ATOM 1157 C C . GLY A 1 146 ? 23.035 2.200 -12.313 1.00 65.56 146 GLY A C 1
ATOM 1158 O O . GLY A 1 146 ? 22.474 1.160 -11.969 1.00 65.56 146 GLY A O 1
ATOM 1159 N N . GLU A 1 147 ? 23.690 2.980 -11.452 1.00 72.12 147 GLU A N 1
ATOM 1160 C CA . GLU A 1 147 ? 23.872 2.646 -10.037 1.00 72.12 147 GLU A CA 1
ATOM 1161 C C . GLU A 1 147 ? 22.546 2.595 -9.275 1.00 72.12 147 GLU A C 1
ATOM 1163 O O . GLU A 1 147 ? 22.310 1.639 -8.533 1.00 72.12 147 GLU A O 1
ATOM 1168 N N . LEU A 1 148 ? 21.644 3.556 -9.508 1.00 73.56 148 LEU A N 1
ATOM 1169 C CA . LEU A 1 148 ? 20.326 3.568 -8.876 1.00 73.56 148 LEU A CA 1
ATOM 1170 C C . LEU A 1 148 ? 19.462 2.390 -9.351 1.00 73.56 148 LEU A C 1
ATOM 1172 O O . LEU A 1 148 ? 18.824 1.735 -8.531 1.00 73.56 148 LEU A O 1
ATOM 1176 N N . LYS A 1 149 ? 19.491 2.047 -10.649 1.00 76.06 149 LYS A N 1
ATOM 1177 C CA . LYS A 1 149 ? 18.769 0.874 -11.176 1.00 76.06 149 LYS A CA 1
ATOM 1178 C C . LYS A 1 149 ? 19.261 -0.423 -10.539 1.00 76.06 149 LYS A C 1
ATOM 1180 O O . LYS A 1 149 ? 18.451 -1.251 -10.129 1.00 76.06 149 LYS A O 1
ATOM 1185 N N . LEU A 1 150 ? 20.580 -0.590 -10.435 1.00 80.50 150 LEU A N 1
ATOM 1186 C CA . LEU A 1 150 ? 21.185 -1.752 -9.783 1.00 80.50 150 LEU A CA 1
ATOM 1187 C C . LEU A 1 150 ? 20.860 -1.791 -8.289 1.00 80.50 150 LEU A C 1
ATOM 1189 O O . LEU A 1 150 ? 20.619 -2.870 -7.753 1.00 80.50 150 LEU A O 1
ATOM 1193 N N . LYS A 1 151 ? 20.827 -0.634 -7.621 1.00 83.38 151 LYS A N 1
ATOM 1194 C CA . LYS A 1 151 ? 20.430 -0.521 -6.217 1.00 83.38 151 LYS A CA 1
ATOM 1195 C C . LYS A 1 151 ? 18.982 -0.967 -6.013 1.00 83.38 151 LYS A C 1
ATOM 1197 O O . LYS A 1 151 ? 18.771 -1.885 -5.233 1.00 83.38 151 LYS A O 1
ATOM 1202 N N . VAL A 1 152 ? 18.029 -0.434 -6.784 1.00 84.00 152 VAL A N 1
ATOM 1203 C CA . VAL A 1 152 ? 16.617 -0.860 -6.717 1.00 84.00 152 VAL A CA 1
ATOM 1204 C C . VAL A 1 152 ? 16.480 -2.357 -6.976 1.00 84.00 152 VAL A C 1
ATOM 1206 O O . VAL A 1 152 ? 15.786 -3.042 -6.237 1.00 84.00 152 VAL A O 1
ATOM 1209 N N . GLN A 1 153 ? 17.176 -2.897 -7.981 1.00 85.12 153 GLN A N 1
ATOM 1210 C CA . GLN A 1 153 ? 17.156 -4.337 -8.256 1.00 85.12 153 GLN A CA 1
ATOM 1211 C C . GLN A 1 153 ? 17.664 -5.168 -7.077 1.00 85.12 153 GLN A C 1
ATOM 1213 O O . GLN A 1 153 ? 17.039 -6.167 -6.723 1.00 85.12 153 GLN A O 1
ATOM 1218 N N . ARG A 1 154 ? 18.791 -4.775 -6.471 1.00 87.56 154 ARG A N 1
ATOM 1219 C CA . ARG A 1 154 ? 19.348 -5.475 -5.307 1.00 87.56 154 ARG A CA 1
ATOM 1220 C C . ARG A 1 154 ? 18.419 -5.385 -4.106 1.00 87.56 154 ARG A C 1
ATOM 1222 O O . ARG A 1 154 ? 18.128 -6.414 -3.504 1.00 87.56 154 ARG A O 1
ATOM 1229 N N . ASP A 1 155 ? 17.939 -4.189 -3.791 1.00 87.88 155 ASP A N 1
ATOM 1230 C CA . ASP A 1 155 ? 17.070 -3.949 -2.642 1.00 87.88 155 ASP A CA 1
ATOM 1231 C C . ASP A 1 155 ? 15.733 -4.687 -2.817 1.00 87.88 155 ASP A C 1
ATOM 1233 O O . ASP A 1 155 ? 15.201 -5.253 -1.861 1.00 87.88 155 ASP A O 1
ATOM 1237 N N . PHE A 1 156 ? 15.207 -4.745 -4.043 1.00 88.88 156 PHE A N 1
ATOM 1238 C CA . PHE A 1 156 ? 13.997 -5.493 -4.372 1.00 88.88 156 PHE A CA 1
ATOM 1239 C C . PHE A 1 156 ? 14.208 -6.996 -4.181 1.00 88.88 156 PHE A C 1
ATOM 1241 O O . PHE A 1 156 ? 13.455 -7.626 -3.446 1.00 88.88 156 PHE A O 1
ATOM 1248 N N . LEU A 1 157 ? 15.276 -7.565 -4.747 1.00 88.31 157 LEU A N 1
ATOM 1249 C CA . LEU A 1 157 ? 15.603 -8.984 -4.569 1.00 88.31 157 LEU A CA 1
ATOM 1250 C C . LEU A 1 157 ? 15.841 -9.357 -3.105 1.00 88.31 157 LEU A C 1
ATOM 1252 O O . LEU A 1 157 ? 15.381 -10.403 -2.656 1.00 88.31 157 LEU A O 1
ATOM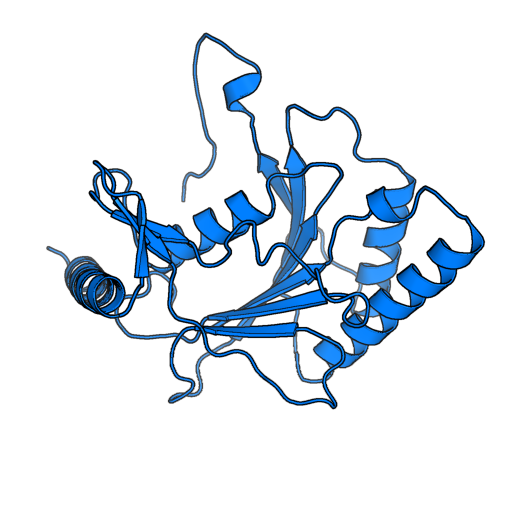 1256 N N . HIS A 1 158 ? 16.520 -8.496 -2.349 1.00 88.50 158 HIS A N 1
ATOM 1257 C CA . HIS A 1 158 ? 16.717 -8.695 -0.918 1.00 88.50 158 HIS A CA 1
ATOM 1258 C C . HIS A 1 158 ? 15.384 -8.651 -0.154 1.00 88.50 158 HIS A C 1
ATOM 1260 O O . HIS A 1 158 ? 15.141 -9.477 0.721 1.00 88.50 158 HIS A O 1
ATOM 1266 N N . THR A 1 159 ? 14.478 -7.739 -0.523 1.00 87.88 159 THR A N 1
ATOM 1267 C CA . THR A 1 159 ? 13.123 -7.663 0.053 1.00 87.88 159 THR A CA 1
ATOM 1268 C C . THR A 1 159 ? 12.308 -8.928 -0.224 1.00 87.88 159 THR A C 1
ATOM 1270 O O . THR A 1 159 ? 11.520 -9.342 0.624 1.00 87.88 159 THR A O 1
ATOM 1273 N N . LEU A 1 160 ? 12.521 -9.572 -1.374 1.00 87.81 160 LEU A N 1
ATOM 1274 C CA . LEU A 1 160 ? 11.814 -10.791 -1.761 1.00 87.81 160 LEU A CA 1
ATOM 1275 C C . LEU A 1 160 ? 12.341 -12.073 -1.105 1.00 87.81 160 LEU A C 1
ATOM 1277 O O . LEU A 1 160 ? 11.680 -13.097 -1.214 1.00 87.81 160 LEU A O 1
ATOM 1281 N N . GLN A 1 161 ? 13.476 -12.057 -0.396 1.00 85.06 161 GLN A N 1
ATOM 1282 C CA . GLN A 1 161 ? 14.048 -13.276 0.208 1.00 85.06 161 GLN A CA 1
ATOM 1283 C C . GLN A 1 161 ? 13.088 -14.002 1.164 1.00 85.06 161 GLN A C 1
ATOM 1285 O O . GLN A 1 161 ? 13.181 -15.215 1.323 1.00 85.06 161 GLN A O 1
ATOM 1290 N N . SER A 1 162 ? 12.173 -13.266 1.799 1.00 78.00 162 SER A N 1
ATOM 1291 C CA . SER A 1 162 ? 11.143 -13.808 2.692 1.00 78.00 162 SER A CA 1
ATOM 1292 C C . SER A 1 162 ? 9.754 -13.889 2.049 1.00 78.00 162 SER A C 1
ATOM 1294 O O . SER A 1 162 ? 8.776 -14.123 2.756 1.00 78.00 162 SER A O 1
ATOM 1296 N N . ILE A 1 163 ? 9.639 -13.631 0.744 1.00 84.38 163 ILE A N 1
ATOM 1297 C CA . ILE A 1 163 ? 8.376 -13.597 0.005 1.00 84.38 163 ILE A CA 1
ATOM 1298 C C . ILE A 1 163 ? 8.328 -14.800 -0.929 1.00 84.38 163 ILE A C 1
ATOM 1300 O O . ILE A 1 163 ? 9.136 -14.931 -1.841 1.00 84.38 163 ILE A O 1
ATOM 1304 N N . GLU A 1 164 ? 7.347 -15.669 -0.701 1.00 81.38 164 GLU A N 1
ATOM 1305 C CA . GLU A 1 164 ? 7.169 -16.896 -1.481 1.00 81.38 164 GLU A CA 1
ATOM 1306 C C . GLU A 1 164 ? 6.645 -16.616 -2.896 1.00 81.38 164 GLU A C 1
ATOM 1308 O O . GLU A 1 164 ? 7.068 -17.255 -3.855 1.00 81.38 164 GLU A O 1
ATOM 1313 N N . LYS A 1 165 ? 5.724 -15.655 -3.036 1.00 88.00 165 LYS A N 1
ATOM 1314 C CA . LYS A 1 165 ? 5.053 -15.353 -4.301 1.00 88.00 165 LYS A CA 1
ATOM 1315 C C . LYS A 1 165 ? 4.644 -13.885 -4.385 1.00 88.00 165 LYS A C 1
ATOM 1317 O O . LYS A 1 165 ? 4.221 -13.297 -3.394 1.00 88.00 165 LYS A O 1
ATOM 1322 N N . ILE A 1 166 ? 4.714 -13.329 -5.596 1.00 91.31 166 ILE A N 1
ATOM 1323 C CA . ILE A 1 166 ? 4.084 -12.054 -5.958 1.00 91.31 166 ILE A CA 1
ATOM 1324 C C . ILE A 1 166 ? 2.736 -12.351 -6.623 1.00 91.31 166 ILE A C 1
ATOM 1326 O O . ILE A 1 166 ? 2.668 -13.107 -7.593 1.00 91.31 166 ILE A O 1
ATOM 1330 N N . ASP A 1 167 ? 1.660 -11.767 -6.101 1.00 92.38 167 ASP A N 1
ATOM 1331 C CA . ASP A 1 167 ? 0.298 -11.953 -6.603 1.00 92.38 167 ASP A CA 1
ATOM 1332 C C . ASP A 1 167 ? -0.064 -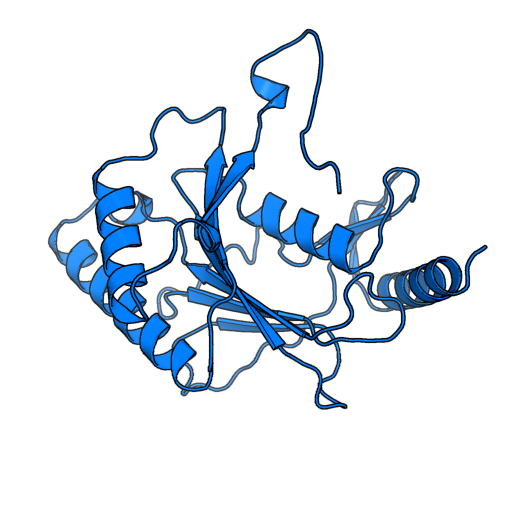10.979 -7.727 1.00 92.38 167 ASP A C 1
ATOM 1334 O O . ASP A 1 167 ? -0.857 -11.339 -8.591 1.00 92.38 167 ASP A O 1
ATOM 1338 N N . ALA A 1 168 ? 0.502 -9.767 -7.736 1.00 92.75 168 ALA A N 1
ATOM 1339 C CA . ALA A 1 168 ? 0.279 -8.809 -8.817 1.00 92.75 168 ALA A CA 1
ATOM 1340 C C . ALA A 1 168 ? 1.431 -7.808 -8.986 1.00 92.75 168 ALA A C 1
ATOM 1342 O O . ALA A 1 168 ? 2.050 -7.365 -8.018 1.00 92.75 168 ALA A O 1
ATOM 1343 N N . PHE A 1 169 ? 1.658 -7.399 -10.230 1.00 90.25 169 PHE A N 1
ATOM 1344 C CA . PHE A 1 169 ? 2.472 -6.260 -10.627 1.00 90.25 169 PHE A CA 1
ATOM 1345 C C . PHE A 1 169 ? 1.547 -5.168 -11.163 1.00 90.25 169 PHE A C 1
ATOM 1347 O O . PHE A 1 169 ? 0.891 -5.339 -12.187 1.00 90.25 169 PHE A O 1
ATOM 1354 N N . CYS A 1 170 ? 1.502 -4.038 -10.473 1.00 89.62 170 CYS A N 1
ATOM 1355 C CA . CYS A 1 170 ? 0.663 -2.899 -10.800 1.00 89.62 170 CYS A CA 1
ATOM 1356 C C . CYS A 1 170 ? 1.512 -1.782 -11.408 1.00 89.62 170 CYS A C 1
ATOM 1358 O O . CYS A 1 170 ? 2.476 -1.322 -10.797 1.00 89.62 170 CYS A O 1
ATOM 1360 N N . ILE A 1 171 ? 1.134 -1.305 -12.587 1.00 86.44 171 ILE A N 1
ATOM 1361 C CA . ILE A 1 171 ? 1.752 -0.147 -13.235 1.00 86.44 171 ILE A CA 1
ATOM 1362 C C . ILE A 1 171 ? 0.774 1.016 -13.115 1.00 86.44 171 ILE A C 1
ATOM 1364 O O . ILE A 1 171 ? -0.353 0.915 -13.598 1.00 86.44 171 ILE A O 1
ATOM 1368 N N . VAL A 1 172 ? 1.188 2.105 -12.468 1.00 83.69 172 VAL A N 1
ATOM 1369 C CA . VAL A 1 172 ? 0.354 3.301 -12.307 1.00 83.69 172 VAL A CA 1
ATOM 1370 C C . VAL A 1 172 ? 0.715 4.323 -13.374 1.00 83.69 172 VAL A C 1
ATOM 1372 O O . VAL A 1 172 ? 1.858 4.777 -13.455 1.00 83.69 172 VAL A O 1
ATOM 1375 N N . VAL A 1 173 ? -0.278 4.709 -14.171 1.00 79.94 173 VAL A N 1
ATOM 1376 C CA . VAL A 1 173 ? -0.166 5.743 -15.203 1.00 79.94 173 VAL A CA 1
ATOM 1377 C C . VAL A 1 173 ? -1.262 6.781 -15.007 1.00 79.94 173 VAL A C 1
ATOM 1379 O O . VAL A 1 173 ? -2.386 6.443 -14.649 1.00 79.94 173 VAL A O 1
ATOM 1382 N N . SER A 1 174 ? -0.947 8.049 -15.249 1.00 79.06 174 SER A N 1
ATOM 1383 C CA . SER A 1 174 ? -1.951 9.111 -15.254 1.00 79.06 174 SER A CA 1
ATOM 1384 C C . SER A 1 174 ? -2.468 9.313 -16.667 1.00 79.06 174 SER A C 1
ATOM 1386 O O . SER A 1 174 ? -1.685 9.402 -17.608 1.00 79.06 174 SER A O 1
ATOM 1388 N N . ALA A 1 175 ? -3.784 9.430 -16.815 1.00 78.06 175 ALA A N 1
ATOM 1389 C CA . ALA A 1 175 ? -4.418 9.724 -18.092 1.00 78.06 175 ALA A CA 1
ATOM 1390 C C . ALA A 1 175 ? -4.079 11.137 -18.605 1.00 78.06 175 ALA A C 1
ATOM 1392 O O . ALA A 1 175 ? -4.267 11.421 -19.781 1.00 78.06 175 ALA A O 1
ATOM 1393 N N . PHE A 1 176 ? -3.585 12.023 -17.733 1.00 69.50 176 PHE A N 1
ATOM 1394 C CA . PHE A 1 176 ? -3.199 13.389 -18.089 1.00 69.50 176 PHE A CA 1
ATOM 1395 C C . PHE A 1 176 ? -1.755 13.498 -18.609 1.00 69.50 176 PHE A C 1
ATOM 1397 O O . PHE A 1 176 ? -1.411 14.479 -19.264 1.00 69.50 176 PHE A O 1
ATOM 1404 N N . TYR A 1 177 ? -0.900 12.513 -18.312 1.00 66.31 177 TYR A N 1
ATOM 1405 C CA . TYR A 1 177 ? 0.501 12.501 -18.730 1.00 66.31 177 TYR A CA 1
ATOM 1406 C C . TYR A 1 177 ? 0.711 11.475 -19.851 1.00 66.31 177 TYR A C 1
ATOM 1408 O O . TYR A 1 177 ? 0.666 10.268 -19.630 1.00 66.31 177 TYR A O 1
ATOM 1416 N N . ASP A 1 178 ? 1.004 11.964 -21.056 1.00 53.22 178 ASP A N 1
ATOM 1417 C CA . ASP A 1 178 ? 1.033 11.177 -22.302 1.00 53.22 178 ASP A CA 1
ATOM 1418 C C . ASP A 1 178 ? 2.256 10.255 -22.490 1.00 53.22 178 ASP A C 1
ATOM 1420 O O . ASP A 1 178 ? 2.498 9.757 -23.591 1.00 53.22 178 ASP A O 1
ATOM 1424 N N . HIS A 1 179 ? 3.083 10.011 -21.471 1.00 57.50 179 HIS A N 1
ATOM 1425 C CA . HIS A 1 179 ? 4.374 9.355 -21.705 1.00 57.50 179 HIS A CA 1
ATOM 1426 C C . HIS A 1 179 ? 4.775 8.342 -20.631 1.00 57.50 179 HIS A C 1
ATOM 1428 O O . HIS A 1 179 ? 5.624 8.596 -19.772 1.00 57.50 179 HIS A O 1
ATOM 1434 N N . PHE A 1 180 ? 4.251 7.122 -20.775 1.00 67.94 180 PHE A N 1
ATOM 1435 C CA . PHE A 1 180 ? 4.988 5.935 -20.351 1.00 67.94 180 PHE A CA 1
ATOM 1436 C C . PHE A 1 180 ? 6.139 5.701 -21.342 1.00 67.94 180 PHE A C 1
ATOM 1438 O O . PHE A 1 180 ? 5.919 5.339 -22.499 1.00 67.94 180 PHE A O 1
ATOM 1445 N N . THR A 1 181 ? 7.378 5.978 -20.933 1.00 72.25 181 THR A N 1
ATOM 1446 C CA . THR A 1 181 ? 8.523 5.939 -21.860 1.00 72.25 181 THR A CA 1
ATOM 1447 C C . THR A 1 181 ? 9.071 4.524 -22.028 1.00 72.25 181 THR A C 1
ATOM 1449 O O . THR A 1 181 ? 8.995 3.694 -21.120 1.00 72.25 181 THR A O 1
ATOM 1452 N N . LYS A 1 182 ? 9.721 4.253 -23.169 1.00 75.88 182 LYS A N 1
ATOM 1453 C CA . LYS A 1 182 ? 10.431 2.982 -23.397 1.00 75.88 182 LYS A CA 1
ATOM 1454 C C . LYS A 1 182 ? 11.415 2.664 -22.263 1.00 75.88 182 LYS A C 1
ATOM 1456 O O . LYS A 1 182 ? 11.457 1.537 -21.790 1.00 75.88 182 LYS A O 1
ATOM 1461 N N . THR A 1 183 ? 12.134 3.670 -21.764 1.00 75.81 183 THR A N 1
ATOM 1462 C CA . THR A 1 183 ? 13.078 3.528 -20.644 1.00 75.81 183 THR A CA 1
ATOM 1463 C C . THR A 1 183 ? 12.403 3.055 -19.354 1.00 75.81 183 THR A C 1
ATOM 1465 O O . THR A 1 183 ? 13.004 2.289 -18.599 1.00 75.81 183 THR A O 1
ATOM 1468 N N . GLN A 1 184 ? 11.166 3.497 -19.099 1.00 75.50 184 GLN A N 1
ATOM 1469 C CA . GLN A 1 184 ? 10.370 3.041 -17.958 1.00 75.50 184 GLN A CA 1
ATOM 1470 C C . GLN A 1 184 ? 9.947 1.583 -18.148 1.00 75.50 184 GLN A C 1
ATOM 1472 O O . GLN A 1 184 ? 10.168 0.766 -17.256 1.00 75.50 184 GLN A O 1
ATOM 1477 N N . GLY A 1 185 ? 9.447 1.231 -19.336 1.00 80.25 185 GLY A N 1
ATOM 1478 C CA . GLY A 1 185 ? 9.113 -0.151 -19.694 1.00 80.25 185 GLY A CA 1
ATOM 1479 C C . GLY A 1 185 ? 10.297 -1.111 -19.562 1.00 80.25 185 GLY A C 1
ATOM 1480 O O . GLY A 1 185 ? 10.174 -2.147 -18.911 1.00 80.25 185 GLY A O 1
ATOM 1481 N N . ASP A 1 186 ? 11.463 -0.739 -20.096 1.00 81.06 186 ASP A N 1
ATOM 1482 C CA . ASP A 1 186 ? 12.688 -1.545 -20.033 1.00 81.06 186 ASP A CA 1
ATOM 1483 C C . ASP A 1 186 ? 13.145 -1.770 -18.581 1.00 81.06 186 ASP A C 1
ATOM 1485 O O . ASP A 1 186 ? 13.604 -2.857 -18.222 1.00 81.06 186 ASP A O 1
ATOM 1489 N N . PHE A 1 187 ? 12.995 -0.762 -17.714 1.00 80.56 187 PHE A N 1
ATOM 1490 C CA . PHE A 1 187 ? 13.317 -0.892 -16.294 1.00 80.56 187 PHE A CA 1
ATOM 1491 C C . PHE A 1 187 ? 12.348 -1.821 -15.558 1.00 80.56 187 PHE A C 1
ATOM 1493 O O . PHE A 1 187 ? 12.802 -2.724 -14.853 1.00 80.56 187 PHE A O 1
ATOM 1500 N N . ILE A 1 188 ? 11.037 -1.638 -15.748 1.00 83.44 188 ILE A N 1
ATOM 1501 C CA . ILE A 1 188 ? 10.015 -2.507 -15.151 1.00 83.44 188 ILE A CA 1
ATOM 1502 C C . ILE A 1 188 ? 10.245 -3.950 -15.599 1.00 83.44 188 ILE A C 1
ATOM 1504 O O . ILE A 1 188 ? 10.347 -4.848 -14.765 1.00 83.44 188 ILE A O 1
ATOM 1508 N N . HIS A 1 189 ? 10.434 -4.169 -16.901 1.00 84.44 189 HIS A N 1
ATOM 1509 C CA . HIS A 1 189 ? 10.757 -5.482 -17.447 1.00 84.44 189 HIS A CA 1
ATOM 1510 C C . HIS A 1 189 ? 12.019 -6.069 -16.795 1.00 84.44 189 HIS A C 1
ATOM 1512 O O . HIS A 1 189 ? 12.043 -7.242 -16.418 1.00 84.44 189 HIS A O 1
ATOM 1518 N N . SER A 1 190 ? 13.054 -5.251 -16.584 1.00 85.06 190 SER A N 1
ATOM 1519 C CA . SER A 1 190 ? 14.276 -5.692 -15.915 1.00 85.06 190 SER A CA 1
ATOM 1520 C C . SER A 1 190 ? 14.063 -6.095 -14.454 1.00 85.06 190 SER A C 1
ATOM 1522 O O . SER A 1 190 ? 14.746 -7.016 -14.016 1.00 85.06 190 SER A O 1
ATOM 1524 N N . ILE A 1 191 ? 13.176 -5.441 -13.701 1.00 85.00 191 ILE A N 1
ATOM 1525 C CA . ILE A 1 191 ? 12.848 -5.825 -12.316 1.00 85.00 191 ILE A CA 1
ATOM 1526 C C . ILE A 1 191 ? 12.067 -7.136 -12.314 1.00 85.00 191 ILE A C 1
ATOM 1528 O O . ILE A 1 191 ? 12.430 -8.089 -11.628 1.00 85.00 191 ILE A O 1
ATOM 1532 N N . ILE A 1 192 ? 11.020 -7.198 -13.131 1.00 85.88 192 ILE A N 1
ATOM 1533 C CA . ILE A 1 192 ? 10.093 -8.325 -13.152 1.00 85.88 192 ILE A CA 1
ATOM 1534 C C . ILE A 1 192 ? 10.789 -9.609 -13.623 1.00 85.88 192 ILE A C 1
ATOM 1536 O O . ILE A 1 192 ? 10.609 -10.664 -13.020 1.00 85.88 192 ILE A O 1
ATOM 1540 N N . SER A 1 193 ? 11.681 -9.513 -14.615 1.00 84.88 193 SER A N 1
ATOM 1541 C CA . SER A 1 193 ? 12.460 -10.655 -15.121 1.00 84.88 193 SER A CA 1
ATOM 1542 C C . SER A 1 193 ? 13.368 -11.340 -14.085 1.00 84.88 193 SER A C 1
ATOM 1544 O O . SER A 1 193 ? 13.892 -12.417 -14.369 1.00 84.88 193 SER A O 1
ATOM 1546 N N . LYS A 1 194 ? 13.587 -10.737 -12.904 1.00 81.94 194 LYS A N 1
ATOM 1547 C CA . LYS A 1 194 ? 14.467 -11.272 -11.852 1.00 81.94 194 LYS A CA 1
ATOM 1548 C C . LYS A 1 194 ? 13.777 -12.206 -10.862 1.00 81.94 194 LYS A C 1
ATOM 1550 O O . LYS A 1 194 ? 14.488 -12.919 -10.163 1.00 81.94 194 LYS A O 1
ATOM 1555 N N . VAL A 1 195 ? 12.449 -12.176 -10.770 1.00 76.31 195 VAL A N 1
ATOM 1556 C CA . VAL A 1 195 ? 11.708 -12.953 -9.763 1.00 76.31 195 VAL A CA 1
ATOM 1557 C C . VAL A 1 195 ? 11.187 -14.237 -10.379 1.00 76.31 195 VAL A C 1
ATOM 1559 O O . VAL A 1 195 ? 11.558 -15.324 -9.966 1.00 76.31 195 VAL A O 1
ATOM 1562 N N . GLU A 1 196 ? 10.375 -14.095 -11.417 1.00 67.50 196 GLU A N 1
ATOM 1563 C CA . GLU A 1 196 ? 9.810 -15.179 -12.208 1.00 67.50 196 GLU A CA 1
ATOM 1564 C C . GLU A 1 196 ? 9.225 -14.564 -13.479 1.00 67.50 196 GLU A C 1
ATOM 1566 O O . GLU A 1 196 ? 8.968 -13.358 -13.531 1.00 67.50 196 GLU A O 1
ATOM 1571 N N . LYS A 1 197 ? 9.008 -15.366 -14.528 1.00 66.06 197 LYS A N 1
ATOM 1572 C CA . LYS A 1 197 ? 8.312 -14.855 -15.713 1.00 66.06 197 LYS A CA 1
ATOM 1573 C C . LYS A 1 197 ? 6.861 -14.552 -15.321 1.00 66.06 197 LYS A C 1
ATOM 1575 O O . LYS A 1 197 ? 6.131 -15.492 -15.011 1.00 66.06 197 LYS A O 1
ATOM 1580 N N . PRO A 1 198 ? 6.431 -13.282 -15.341 1.00 67.50 198 PRO A N 1
ATOM 1581 C CA . PRO A 1 198 ? 5.064 -12.932 -15.004 1.00 67.50 198 PRO A CA 1
ATOM 1582 C C . PRO A 1 198 ? 4.132 -13.581 -16.029 1.00 67.50 198 PRO A C 1
ATOM 1584 O O . PRO A 1 198 ? 4.406 -13.570 -17.233 1.00 67.50 198 PRO A O 1
ATOM 1587 N N . THR A 1 199 ? 3.021 -14.137 -15.567 1.00 68.69 199 THR A N 1
ATOM 1588 C CA . THR A 1 199 ? 1.894 -14.458 -16.443 1.00 68.69 199 THR A CA 1
ATOM 1589 C C . THR A 1 199 ? 1.139 -13.167 -16.757 1.00 68.69 199 THR A C 1
ATOM 1591 O O . THR A 1 199 ? 1.191 -12.208 -15.982 1.00 68.69 199 THR A O 1
ATOM 1594 N N . ALA A 1 200 ? 0.432 -13.122 -17.890 1.00 67.50 200 ALA A N 1
ATOM 1595 C CA . ALA A 1 200 ? -0.396 -11.963 -18.238 1.00 67.50 200 ALA A CA 1
ATOM 1596 C C . ALA A 1 200 ? -1.418 -11.635 -17.130 1.00 67.50 200 ALA A C 1
ATOM 1598 O O . ALA A 1 200 ? -1.676 -10.466 -16.865 1.00 67.50 200 ALA A O 1
ATOM 1599 N N . ASP A 1 201 ? -1.906 -12.660 -16.427 1.00 75.88 201 ASP A N 1
ATOM 1600 C CA . ASP A 1 201 ? -2.882 -12.539 -15.338 1.00 75.88 201 ASP A CA 1
ATOM 1601 C C . ASP A 1 201 ? -2.347 -11.808 -14.095 1.00 75.88 201 ASP A C 1
ATOM 1603 O O . ASP A 1 201 ? -3.130 -11.306 -13.292 1.00 75.88 201 ASP A O 1
ATOM 1607 N N . ASN A 1 202 ? -1.023 -11.714 -13.933 1.00 83.62 202 ASN A N 1
ATOM 1608 C CA . ASN A 1 202 ? -0.405 -11.044 -12.787 1.00 83.62 202 ASN A CA 1
ATOM 1609 C C . ASN A 1 202 ? -0.136 -9.554 -13.054 1.00 83.62 202 ASN A C 1
ATOM 1611 O O . ASN A 1 202 ? 0.400 -8.877 -12.182 1.00 83.62 202 ASN A O 1
ATOM 1615 N N . MET A 1 203 ? -0.439 -9.034 -14.247 1.00 86.50 203 MET A N 1
ATOM 1616 C CA . MET A 1 203 ? -0.169 -7.644 -14.627 1.00 86.50 203 MET A CA 1
ATOM 1617 C C . MET A 1 203 ? -1.437 -6.799 -14.557 1.00 86.50 203 MET A C 1
ATOM 1619 O O . MET A 1 203 ? -2.444 -7.116 -15.184 1.00 86.50 203 MET A O 1
ATOM 1623 N N . VAL A 1 204 ? -1.368 -5.676 -13.847 1.00 89.19 204 VAL A N 1
ATOM 1624 C CA . VAL A 1 204 ? -2.482 -4.741 -13.676 1.00 89.19 204 VAL A CA 1
ATOM 1625 C C . VAL A 1 204 ? -2.038 -3.342 -14.091 1.00 89.19 204 VAL A C 1
ATOM 1627 O O . VAL A 1 204 ? -1.067 -2.804 -13.565 1.00 89.19 204 VAL A O 1
ATOM 1630 N N . LEU A 1 205 ? -2.765 -2.724 -15.020 1.00 86.38 205 LEU A N 1
ATOM 1631 C CA . LEU A 1 205 ? -2.581 -1.317 -15.372 1.00 86.38 205 LEU A CA 1
ATOM 1632 C C . LEU A 1 205 ? -3.609 -0.469 -14.615 1.00 86.38 205 LEU A C 1
ATOM 1634 O O . LEU A 1 205 ? -4.812 -0.644 -14.796 1.00 86.38 205 LEU A O 1
ATOM 1638 N N . LEU A 1 206 ? -3.134 0.451 -13.779 1.00 86.75 206 LEU A N 1
ATOM 1639 C CA . LEU A 1 206 ? -3.959 1.381 -13.013 1.00 86.75 206 LEU A CA 1
ATOM 1640 C C . LEU A 1 206 ? -3.874 2.765 -13.655 1.00 86.75 206 LEU A C 1
ATOM 1642 O O . LEU A 1 206 ? -2.829 3.411 -13.608 1.00 86.75 206 LEU A O 1
ATOM 1646 N N . VAL A 1 207 ? -4.977 3.206 -14.260 1.00 83.25 207 VAL A N 1
ATOM 1647 C CA . VAL A 1 207 ? -5.078 4.512 -14.924 1.00 83.25 207 VAL A CA 1
ATOM 1648 C C . VAL A 1 207 ? -5.737 5.519 -13.980 1.00 83.25 207 VAL A C 1
ATOM 1650 O O . VAL A 1 207 ? -6.873 5.317 -13.551 1.00 83.25 207 VAL A O 1
ATOM 1653 N N . THR A 1 208 ? -5.038 6.605 -13.657 1.00 81.69 208 THR A N 1
ATOM 1654 C CA . THR A 1 208 ? -5.499 7.675 -12.755 1.00 81.69 208 THR A CA 1
ATOM 1655 C C . THR A 1 208 ? -5.854 8.943 -13.532 1.00 81.69 208 THR A C 1
ATOM 1657 O O . THR A 1 208 ? -5.633 9.016 -14.737 1.00 81.69 208 THR A O 1
ATOM 1660 N N . SER A 1 209 ? -6.444 9.949 -12.875 1.00 77.19 209 SER A N 1
ATOM 1661 C CA . SER A 1 209 ? -6.767 11.251 -13.493 1.00 77.19 209 SER A CA 1
ATOM 1662 C C . SER A 1 209 ? -7.653 11.191 -14.756 1.00 77.19 209 SER A C 1
ATOM 1664 O O . SER A 1 209 ? -7.675 12.121 -15.560 1.00 77.19 209 SER A O 1
ATOM 1666 N N . ALA A 1 210 ? -8.441 10.123 -14.924 1.00 70.31 210 ALA A N 1
ATOM 1667 C CA . ALA A 1 210 ? -9.319 9.938 -16.084 1.00 70.31 210 ALA A CA 1
ATOM 1668 C C . ALA A 1 210 ? -10.421 11.013 -16.192 1.00 70.31 210 ALA A C 1
ATOM 1670 O O . ALA A 1 210 ? -10.813 11.393 -17.295 1.00 70.31 210 ALA A O 1
ATOM 1671 N N . ASP A 1 211 ? -10.883 11.552 -15.060 1.00 67.81 211 ASP A N 1
ATOM 1672 C CA . ASP A 1 211 ? -11.924 12.588 -15.024 1.00 67.81 211 ASP A CA 1
ATOM 1673 C C . ASP A 1 211 ? -11.436 13.950 -15.550 1.00 67.81 211 ASP A C 1
ATOM 1675 O O . ASP A 1 211 ? -12.239 14.767 -16.007 1.00 67.81 211 ASP A O 1
ATOM 1679 N N . ALA A 1 212 ? -10.120 14.194 -15.550 1.00 56.47 212 ALA A N 1
ATOM 1680 C CA . ALA A 1 212 ? -9.534 15.426 -16.078 1.00 56.47 212 ALA A CA 1
ATOM 1681 C C . ALA A 1 212 ? -9.642 15.523 -17.613 1.00 56.47 212 ALA A C 1
ATOM 1683 O O . ALA A 1 212 ? -9.561 16.620 -18.166 1.00 56.47 212 ALA A O 1
ATOM 1684 N N . LEU A 1 213 ? -9.869 14.396 -18.299 1.00 50.38 213 LEU A N 1
ATOM 1685 C CA . LEU A 1 213 ? -9.926 14.325 -19.759 1.00 50.38 213 LEU A CA 1
ATOM 1686 C C . LEU A 1 213 ? -11.308 14.641 -20.354 1.00 50.38 213 LEU A C 1
ATOM 1688 O O . LEU A 1 213 ? -11.390 14.864 -21.558 1.00 50.38 213 LEU A O 1
ATOM 1692 N N . ASN A 1 214 ? -12.396 14.698 -19.569 1.00 42.47 214 ASN A N 1
ATOM 1693 C CA . ASN A 1 214 ? -13.740 14.946 -20.113 1.00 42.47 214 ASN A CA 1
ATOM 1694 C C . ASN A 1 214 ? -14.669 15.725 -19.161 1.00 42.47 214 ASN A C 1
ATOM 1696 O O . ASN A 1 214 ? -15.273 15.167 -18.250 1.00 42.47 214 ASN A O 1
ATOM 1700 N N . LYS A 1 215 ? -14.949 17.001 -19.482 1.00 40.03 215 LYS A N 1
ATOM 1701 C CA . LYS A 1 215 ? -15.992 17.835 -18.833 1.00 40.03 215 LYS A CA 1
ATOM 1702 C C . LYS A 1 215 ? -17.444 17.339 -19.023 1.00 40.03 215 LYS A C 1
ATOM 1704 O O . LYS A 1 215 ? -18.376 18.041 -18.634 1.00 40.03 215 LYS A O 1
ATOM 1709 N N . LYS A 1 216 ? -17.688 16.162 -19.611 1.00 31.06 216 LYS A N 1
ATOM 1710 C CA . LYS A 1 216 ? -19.034 15.583 -19.777 1.00 31.06 216 LYS A CA 1
ATOM 1711 C C . LYS A 1 216 ? -18.999 14.047 -19.755 1.00 31.06 216 LYS A C 1
ATOM 1713 O O . LYS A 1 216 ? -18.913 13.459 -20.822 1.00 31.06 216 LYS A O 1
ATOM 1718 N N . ARG A 1 217 ? -19.217 13.449 -18.567 1.00 35.00 217 ARG A N 1
ATOM 1719 C CA . ARG A 1 217 ? -19.582 12.025 -18.304 1.00 35.00 217 ARG A CA 1
ATOM 1720 C C . ARG A 1 217 ? -18.546 10.972 -18.772 1.00 35.00 217 ARG A C 1
ATOM 1722 O O . ARG A 1 217 ? -17.923 11.137 -19.801 1.00 35.00 217 ARG A O 1
ATOM 1729 N N . MET A 1 218 ? -18.365 9.787 -18.191 1.00 32.25 218 MET A N 1
ATOM 1730 C CA . MET A 1 218 ? -18.768 9.093 -16.957 1.00 32.25 218 MET A CA 1
ATOM 1731 C C . MET A 1 218 ? -18.229 7.656 -17.133 1.00 32.25 218 MET A C 1
ATOM 1733 O O . MET A 1 218 ? -18.659 7.021 -18.089 1.00 32.25 218 MET A O 1
ATOM 1737 N N . HIS A 1 219 ? -17.376 7.138 -16.242 1.00 30.09 219 HIS A N 1
ATOM 1738 C CA . HIS A 1 219 ? -17.303 5.735 -15.758 1.00 30.09 219 HIS A CA 1
ATOM 1739 C C . HIS A 1 219 ? -15.896 5.445 -15.228 1.00 30.09 219 HIS A C 1
ATOM 1741 O O . HIS A 1 219 ? -15.013 4.992 -15.953 1.00 30.09 219 HIS A O 1
ATOM 1747 N N . LEU A 1 220 ? -15.719 5.651 -13.926 1.00 30.00 220 LEU A N 1
ATOM 1748 C CA . LEU A 1 220 ? -14.661 4.993 -13.180 1.00 30.00 220 LEU A CA 1
ATOM 1749 C C . LEU A 1 220 ? -14.973 3.486 -13.207 1.00 30.00 220 LEU A C 1
ATOM 1751 O O . LEU A 1 220 ? -15.900 3.027 -12.535 1.00 30.00 220 LEU A O 1
ATOM 1755 N N . ILE A 1 221 ? -14.241 2.699 -13.997 1.00 33.53 221 ILE A N 1
ATOM 1756 C CA . ILE A 1 221 ? -14.201 1.246 -13.795 1.00 33.53 221 ILE A CA 1
ATOM 1757 C C . ILE A 1 221 ? -13.243 0.996 -12.629 1.00 33.53 221 ILE A C 1
ATOM 1759 O O . ILE A 1 221 ? -12.098 0.608 -12.802 1.00 33.53 221 ILE A O 1
ATOM 1763 N N . CYS A 1 222 ? -13.752 1.244 -11.429 1.00 28.03 222 CYS A N 1
ATOM 1764 C CA . CYS A 1 222 ? -13.467 0.427 -10.258 1.00 28.03 222 CYS A CA 1
ATOM 1765 C C . CYS A 1 222 ? -14.822 -0.086 -9.765 1.00 28.03 222 CYS A C 1
ATOM 1767 O O . CYS A 1 222 ? -15.333 0.334 -8.731 1.00 28.03 222 CYS A O 1
ATOM 1769 N N . ARG A 1 223 ? -15.451 -0.951 -10.571 1.00 21.20 223 ARG A N 1
ATOM 1770 C CA . ARG A 1 223 ? -16.459 -1.882 -10.063 1.00 21.20 223 ARG A CA 1
ATOM 1771 C C . ARG A 1 223 ? -15.724 -3.143 -9.622 1.00 21.20 223 ARG A C 1
ATOM 1773 O O . ARG A 1 223 ? -15.216 -3.869 -10.474 1.00 21.20 223 ARG A O 1
ATOM 1780 N N . THR A 1 224 ? -15.716 -3.391 -8.319 1.00 28.73 224 THR A N 1
ATOM 1781 C CA . THR A 1 224 ? -15.812 -4.740 -7.754 1.00 28.73 224 THR A CA 1
ATOM 1782 C C . THR A 1 224 ? -17.025 -4.794 -6.846 1.00 28.73 224 THR A C 1
ATOM 1784 O O . THR A 1 224 ? -17.212 -3.853 -6.041 1.00 28.73 224 THR A O 1
#

Radius of gyration: 18.08 Å; chains: 1; bounding box: 53×36×41 Å

InterPro domains:
  IPR027417 P-loop containing nucleoside triphosphate hydrolase [G3DSA:3.40.50.300] (58-224)